Protein AF-A0A9Q6EZC7-F1 (afdb_monomer)

Sequence (198 aa):
MNNDGLTLNQLAERNAALVTEVEKLRAERDRLVAENAYLLNGAARELNTSWMFHKTMLGAQSALACLSLGRESAARDWLEGTTDEACAEIPDDITVAGLQAWFDSQMVSNDGKSGFLTRAEAEEAIRKACPATDAYLAGIKADAITASLDACSDYLETDCVMDRLDISYEEAEKRTSGAIEFHDAMVDFANQLREGAK

Secondary structure (DSSP, 8-state):
-------HHHHHHHHHHHHHHHHHHHHHHHHHHHHHHHHHHHHHHHHHHHHHHHHHHHHHHHHHHHHHTT-HHHHHHHHHHHHTT---PPPTT--TTTHHHHHHHH---TTSS-S---HHHHHHHHHHT-HHHHHHHHHHHHHHHHHHHHHTGGGG-HHHHHHHHT--HHHHHHHHHHHHHHHHHHHHHHHHHHH---

Organism: Klebsiella pneumoniae (NCBI:txid573)

Radius of gyration: 32.06 Å; Cα contacts (8 Å, |Δi|>4): 93; chains: 1; bounding box: 68×44×90 Å

Solvent-accessible surface area (backbone atoms only — not comparable to full-atom values): 11062 Å² total; per-residue (Å²): 133,87,76,75,79,67,50,75,64,56,47,50,52,52,48,52,54,51,51,54,51,53,53,50,52,49,53,52,49,52,47,45,51,54,47,49,55,52,49,52,52,50,52,52,51,53,51,50,51,52,50,51,54,52,52,40,52,52,26,49,53,51,18,53,54,27,48,78,71,72,33,58,68,62,18,47,53,34,43,51,80,53,47,77,80,53,92,75,83,77,64,94,82,69,43,86,84,47,47,61,62,54,51,59,68,66,54,53,35,100,85,74,46,77,68,66,74,51,74,67,56,46,52,51,55,52,51,71,70,37,60,56,60,53,49,52,56,28,37,54,54,21,49,54,51,50,55,52,48,63,76,47,47,60,57,53,35,41,68,53,40,16,69,72,67,75,51,54,64,74,61,21,44,58,50,15,53,55,41,44,57,51,48,53,54,51,52,52,51,25,51,40,37,57,71,51,78,128

pLDDT: mean 83.93, std 12.58, range [38.16, 97.19]

Structure (mmCIF, N/CA/C/O backbone):
data_AF-A0A9Q6EZC7-F1
#
_entry.id   AF-A0A9Q6EZC7-F1
#
loop_
_atom_site.group_PDB
_atom_site.id
_atom_site.type_symbol
_atom_site.label_atom_id
_atom_site.label_alt_id
_atom_site.label_comp_id
_atom_site.label_asym_id
_atom_site.label_entity_id
_atom_site.label_seq_id
_atom_site.pdbx_PDB_ins_code
_atom_site.Cartn_x
_atom_site.Cartn_y
_atom_site.Cartn_z
_atom_site.occupancy
_atom_site.B_iso_or_equiv
_atom_site.auth_seq_id
_atom_site.auth_comp_id
_atom_site.auth_asym_id
_atom_site.auth_atom_id
_atom_site.pdbx_PDB_model_num
ATOM 1 N N . MET A 1 1 ? 9.582 -19.900 -37.159 1.00 38.16 1 MET A N 1
ATOM 2 C CA . MET A 1 1 ? 10.240 -19.570 -35.878 1.00 38.16 1 MET A CA 1
ATOM 3 C C . MET A 1 1 ? 11.661 -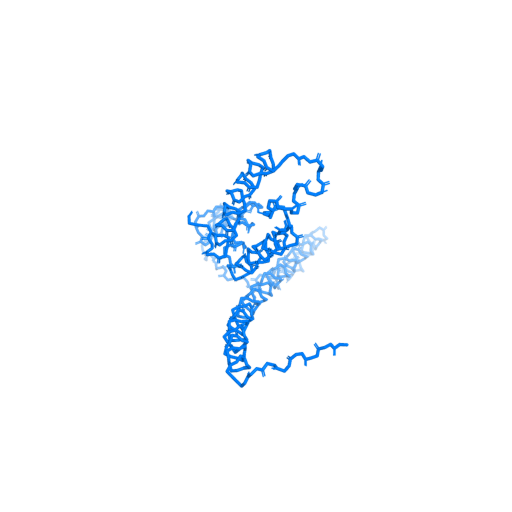20.094 -35.963 1.00 38.16 1 MET A C 1
ATOM 5 O O . MET A 1 1 ? 11.859 -21.289 -35.786 1.00 38.16 1 MET A O 1
ATOM 9 N N . ASN A 1 2 ? 12.615 -19.244 -36.347 1.00 39.22 2 ASN A N 1
ATOM 10 C CA . ASN A 1 2 ? 14.031 -19.605 -36.307 1.00 39.22 2 ASN A CA 1
ATOM 11 C C . ASN A 1 2 ? 14.455 -19.644 -34.838 1.00 39.22 2 ASN A C 1
ATOM 13 O O . ASN A 1 2 ? 14.550 -18.604 -34.197 1.00 39.22 2 ASN A O 1
ATOM 17 N N . ASN A 1 3 ? 14.659 -20.845 -34.302 1.00 45.50 3 ASN A N 1
ATOM 18 C CA . ASN A 1 3 ? 15.517 -21.021 -33.141 1.00 45.50 3 ASN A CA 1
ATOM 19 C C . ASN A 1 3 ? 16.946 -21.067 -33.681 1.00 45.50 3 ASN A C 1
ATOM 21 O O . ASN A 1 3 ? 17.445 -22.149 -33.991 1.00 45.50 3 ASN A O 1
ATOM 25 N N . ASP A 1 4 ? 17.582 -19.905 -33.832 1.00 57.38 4 ASP A N 1
ATOM 26 C CA . ASP A 1 4 ? 19.036 -19.873 -33.947 1.00 57.38 4 ASP A CA 1
ATOM 27 C C . ASP A 1 4 ? 19.582 -20.476 -32.652 1.00 57.38 4 ASP A C 1
ATOM 29 O O . ASP A 1 4 ? 19.313 -19.994 -31.548 1.00 57.38 4 ASP A O 1
ATOM 33 N N . GLY A 1 5 ? 20.225 -21.635 -32.786 1.00 63.41 5 GLY A N 1
ATOM 34 C CA . GLY A 1 5 ? 20.708 -22.424 -31.665 1.00 63.41 5 GLY A CA 1
ATOM 35 C C . GLY A 1 5 ? 21.745 -21.632 -30.887 1.00 63.41 5 GLY A C 1
ATOM 36 O O . GLY A 1 5 ? 22.904 -21.576 -31.290 1.00 63.41 5 GLY A O 1
ATOM 37 N N . LEU A 1 6 ? 21.321 -21.027 -29.775 1.00 75.00 6 LEU A N 1
ATOM 38 C CA . LEU A 1 6 ? 22.218 -20.412 -28.807 1.00 75.00 6 LEU A CA 1
ATOM 39 C C . LEU A 1 6 ? 23.304 -21.427 -28.450 1.00 75.00 6 LEU A C 1
ATOM 41 O O . LEU A 1 6 ? 23.023 -22.586 -28.129 1.00 75.00 6 LEU A O 1
ATOM 45 N N . THR A 1 7 ? 24.554 -20.985 -28.510 1.00 84.19 7 THR A N 1
ATOM 46 C CA . THR A 1 7 ? 25.677 -21.786 -28.033 1.00 84.19 7 THR A CA 1
ATOM 47 C C . THR A 1 7 ? 25.487 -22.109 -26.552 1.00 84.19 7 THR A C 1
ATOM 49 O O . THR A 1 7 ? 24.778 -21.411 -25.822 1.00 84.19 7 THR A O 1
ATOM 52 N N . LEU A 1 8 ? 26.152 -23.162 -26.077 1.00 83.12 8 LEU A N 1
ATOM 53 C CA . LEU A 1 8 ? 26.068 -23.577 -24.675 1.00 83.12 8 LEU A CA 1
ATOM 54 C C . LEU A 1 8 ? 26.420 -22.431 -23.705 1.00 83.12 8 LEU A C 1
ATOM 56 O O . LEU A 1 8 ? 25.803 -22.309 -22.651 1.00 83.12 8 LEU A O 1
ATOM 60 N N . ASN A 1 9 ? 27.352 -21.558 -24.103 1.00 86.06 9 ASN A N 1
ATOM 61 C CA . ASN A 1 9 ? 27.744 -20.376 -23.336 1.00 86.06 9 ASN A CA 1
ATOM 62 C C . ASN A 1 9 ? 26.642 -19.309 -23.309 1.00 86.06 9 ASN A C 1
ATOM 64 O O . ASN A 1 9 ? 26.308 -18.817 -22.238 1.00 86.06 9 ASN A O 1
ATOM 68 N N . GLN A 1 10 ? 26.005 -19.015 -24.447 1.00 84.88 10 GLN A N 1
ATOM 69 C CA . GLN A 1 10 ? 24.895 -18.054 -24.498 1.00 84.88 10 GLN A CA 1
ATOM 70 C C . GLN A 1 10 ? 23.666 -18.545 -23.712 1.00 84.88 10 GLN A C 1
ATOM 72 O O . GLN A 1 10 ? 22.961 -17.755 -23.086 1.00 84.88 10 GLN A O 1
ATOM 77 N N . LEU A 1 11 ? 23.412 -19.860 -23.704 1.00 85.88 11 LEU A N 1
ATOM 78 C CA . LEU A 1 11 ? 22.388 -20.460 -22.843 1.00 85.88 11 LEU A CA 1
ATOM 79 C C . LEU A 1 11 ? 22.744 -20.328 -21.360 1.00 85.88 11 LEU A C 1
ATOM 81 O O . LEU A 1 11 ? 21.865 -20.034 -20.552 1.00 85.88 11 LEU A O 1
ATOM 85 N N . ALA A 1 12 ? 24.012 -20.531 -20.997 1.00 87.19 12 ALA A N 1
ATOM 86 C CA . ALA A 1 12 ? 24.475 -20.379 -19.622 1.00 87.19 12 ALA A CA 1
ATOM 87 C C . ALA A 1 12 ? 24.341 -18.928 -19.131 1.00 87.19 12 ALA A C 1
ATOM 89 O O . ALA A 1 12 ? 23.816 -18.707 -18.042 1.00 87.19 12 ALA A O 1
ATOM 90 N N . GLU A 1 13 ? 24.728 -17.948 -19.949 1.00 89.69 13 GLU A N 1
ATOM 91 C CA . GLU A 1 13 ? 24.580 -16.518 -19.646 1.00 89.69 13 GLU A CA 1
ATOM 92 C C . GLU A 1 13 ? 23.112 -16.120 -19.478 1.00 89.69 13 GLU A C 1
ATOM 94 O O . GLU A 1 13 ? 22.741 -15.499 -18.481 1.00 89.69 13 GLU A O 1
ATOM 99 N N . ARG A 1 14 ? 22.244 -16.548 -20.403 1.00 89.19 14 ARG A N 1
ATOM 100 C CA . ARG A 1 14 ? 20.805 -16.284 -20.308 1.00 89.19 14 ARG A CA 1
ATOM 101 C C . ARG A 1 14 ? 20.190 -16.917 -19.062 1.00 89.19 14 ARG A C 1
ATOM 103 O O . ARG A 1 14 ? 19.373 -16.284 -18.398 1.00 89.19 14 ARG A O 1
ATOM 110 N N . ASN A 1 15 ? 20.570 -18.150 -18.735 1.00 88.69 15 ASN A N 1
ATOM 111 C CA . ASN A 1 15 ? 20.089 -18.816 -17.528 1.00 88.69 15 ASN A CA 1
ATOM 112 C C . ASN A 1 15 ? 20.574 -18.103 -16.262 1.00 88.69 15 ASN A C 1
ATOM 114 O O . ASN A 1 15 ? 19.786 -17.952 -15.334 1.00 88.69 15 ASN A O 1
ATOM 118 N N . ALA A 1 16 ? 21.821 -17.626 -16.229 1.00 91.75 16 ALA A N 1
ATOM 119 C CA . ALA A 1 16 ? 22.335 -16.845 -15.107 1.00 91.75 16 ALA A CA 1
ATOM 120 C C . ALA A 1 16 ? 21.527 -15.551 -14.911 1.00 91.75 16 ALA A C 1
ATOM 122 O O . ALA A 1 16 ? 21.063 -15.289 -13.804 1.00 91.75 16 ALA A O 1
ATOM 123 N N . ALA A 1 17 ? 21.265 -14.809 -15.993 1.00 89.56 17 ALA A N 1
ATOM 124 C CA . ALA A 1 17 ? 20.443 -13.600 -15.947 1.00 89.56 17 ALA A CA 1
ATOM 125 C C . ALA A 1 17 ? 19.007 -13.881 -15.464 1.00 89.56 17 ALA A C 1
ATOM 127 O O . ALA A 1 17 ? 18.489 -13.175 -14.600 1.00 89.56 17 ALA A O 1
ATOM 128 N N . LEU A 1 18 ? 18.374 -14.947 -15.969 1.00 89.25 18 LEU A N 1
ATOM 129 C CA . LEU A 1 18 ? 17.026 -15.345 -15.548 1.00 89.25 18 LEU A CA 1
ATOM 130 C C . LEU A 1 18 ? 16.969 -15.758 -14.074 1.00 89.25 18 LEU A C 1
ATOM 132 O O . LEU A 1 18 ? 15.993 -15.446 -13.396 1.00 89.25 18 LEU A O 1
ATOM 136 N N . VAL A 1 19 ? 17.989 -16.456 -13.568 1.00 93.12 19 VAL A N 1
ATOM 137 C CA . VAL A 1 19 ? 18.060 -16.838 -12.150 1.00 93.12 19 VAL A CA 1
ATOM 138 C C . VAL A 1 19 ? 18.143 -15.595 -11.268 1.00 93.12 19 VAL A C 1
ATOM 140 O O . VAL A 1 19 ? 17.365 -15.489 -10.322 1.00 93.12 19 VAL A O 1
ATOM 143 N N . THR A 1 20 ? 19.002 -14.633 -11.612 1.00 92.69 20 THR A N 1
ATOM 144 C CA . THR A 1 20 ? 19.107 -13.364 -10.878 1.00 92.69 20 THR A CA 1
ATOM 145 C C . THR A 1 20 ? 17.779 -12.605 -10.857 1.00 92.69 20 THR A C 1
ATOM 147 O O . THR A 1 20 ? 17.356 -12.139 -9.799 1.00 92.69 20 THR A O 1
ATOM 150 N N . GLU A 1 21 ? 17.075 -12.532 -11.988 1.00 88.56 21 GLU A N 1
ATOM 151 C CA . GLU A 1 21 ? 15.780 -11.845 -12.052 1.00 88.56 21 GLU A CA 1
ATOM 152 C C . GLU A 1 21 ? 14.704 -12.562 -11.221 1.00 88.56 21 GLU A C 1
ATOM 154 O O . GLU A 1 21 ? 13.952 -11.930 -10.480 1.00 88.56 21 GLU A O 1
ATOM 159 N N . VAL A 1 22 ? 14.660 -13.898 -11.261 1.00 90.44 22 VAL A N 1
ATOM 160 C CA . VAL A 1 22 ? 13.734 -14.687 -10.432 1.00 90.44 22 VAL A CA 1
ATOM 161 C C . VAL A 1 22 ? 14.003 -14.479 -8.940 1.00 90.44 22 VAL A C 1
ATOM 163 O O . VAL A 1 22 ? 13.057 -14.399 -8.154 1.00 90.44 22 VAL A O 1
ATOM 166 N N . GLU A 1 23 ? 15.265 -14.396 -8.527 1.00 92.56 23 GLU A N 1
ATOM 167 C CA . GLU A 1 23 ? 15.633 -14.126 -7.134 1.00 92.56 23 GLU A CA 1
ATOM 168 C C . GLU A 1 23 ? 15.211 -12.721 -6.692 1.00 92.56 23 GLU A C 1
ATOM 170 O O . GLU A 1 23 ? 14.626 -12.571 -5.615 1.00 92.56 23 GLU A O 1
ATOM 175 N N . LYS A 1 24 ? 15.412 -11.711 -7.545 1.00 87.56 24 LYS A N 1
ATOM 176 C CA . LYS A 1 24 ? 14.953 -10.338 -7.303 1.00 87.56 24 LYS A CA 1
ATOM 177 C C . LYS A 1 24 ? 13.430 -10.269 -7.151 1.00 87.56 24 LYS A C 1
ATOM 179 O O . LYS A 1 24 ? 12.941 -9.766 -6.139 1.00 87.56 24 LYS A O 1
ATOM 184 N N . LEU A 1 25 ? 12.682 -10.849 -8.091 1.00 86.12 25 LEU A N 1
ATOM 185 C CA . LEU A 1 25 ? 11.215 -10.878 -8.049 1.00 86.12 25 LEU A CA 1
ATOM 186 C C . LEU A 1 25 ? 10.684 -11.614 -6.812 1.00 86.12 25 LEU A C 1
ATOM 188 O O . LEU A 1 25 ? 9.682 -11.207 -6.223 1.00 86.12 25 LEU A O 1
ATOM 192 N N . ARG A 1 26 ? 11.357 -12.687 -6.374 1.00 89.19 26 ARG A N 1
ATOM 193 C CA . ARG A 1 26 ? 11.009 -13.380 -5.122 1.00 89.19 26 ARG A CA 1
ATOM 194 C C . ARG A 1 26 ? 11.194 -12.474 -3.910 1.00 89.19 26 ARG A C 1
ATOM 196 O O . ARG A 1 26 ? 10.298 -12.431 -3.070 1.00 89.19 26 ARG A O 1
ATOM 203 N N . ALA A 1 27 ? 12.300 -11.735 -3.842 1.00 84.56 27 ALA A N 1
ATOM 204 C CA . ALA A 1 27 ? 12.558 -10.802 -2.751 1.00 84.56 27 ALA A CA 1
ATOM 205 C C . ALA A 1 27 ? 11.531 -9.656 -2.713 1.00 84.56 27 ALA A C 1
ATOM 207 O O . ALA A 1 27 ? 11.041 -9.305 -1.639 1.00 84.56 27 ALA A O 1
ATOM 208 N N . GLU A 1 28 ? 11.157 -9.100 -3.868 1.00 84.88 28 GLU A N 1
ATOM 209 C CA . GLU A 1 28 ? 10.100 -8.083 -3.970 1.00 84.88 28 GLU A CA 1
ATOM 210 C C . GLU A 1 28 ? 8.737 -8.632 -3.538 1.00 84.88 28 GLU A C 1
ATOM 212 O O . GLU A 1 28 ? 8.048 -8.016 -2.723 1.00 84.88 28 GLU A O 1
ATOM 217 N N . ARG A 1 29 ? 8.379 -9.836 -4.004 1.00 84.12 29 ARG A N 1
ATOM 218 C CA . ARG A 1 29 ? 7.158 -10.534 -3.581 1.00 84.12 29 ARG A CA 1
ATOM 219 C C . ARG A 1 29 ? 7.136 -10.729 -2.071 1.00 84.12 29 ARG A C 1
ATOM 221 O O . ARG A 1 29 ? 6.113 -10.461 -1.450 1.00 84.12 29 ARG A O 1
ATOM 228 N N . ASP A 1 30 ? 8.234 -11.185 -1.475 1.00 84.62 30 ASP A N 1
ATOM 229 C CA . ASP A 1 30 ? 8.319 -11.420 -0.030 1.00 84.62 30 ASP A CA 1
ATOM 230 C C . ASP A 1 30 ? 8.124 -10.117 0.764 1.00 84.62 30 ASP A C 1
ATOM 232 O O . ASP A 1 30 ? 7.393 -10.111 1.757 1.00 84.62 30 ASP A O 1
ATOM 236 N N . ARG A 1 31 ? 8.688 -8.995 0.289 1.00 83.31 31 ARG A N 1
ATOM 237 C CA . ARG A 1 31 ? 8.457 -7.664 0.880 1.00 83.31 31 ARG A CA 1
ATOM 238 C C . ARG A 1 31 ? 6.993 -7.238 0.783 1.00 83.31 31 ARG A C 1
ATOM 240 O O . ARG A 1 31 ? 6.425 -6.821 1.788 1.00 83.31 31 ARG A O 1
ATOM 247 N N . LEU A 1 32 ? 6.368 -7.386 -0.387 1.00 85.38 32 LEU A N 1
ATOM 248 C CA . LEU A 1 32 ? 4.952 -7.054 -0.582 1.00 85.38 32 LEU A CA 1
ATOM 249 C C . LEU A 1 32 ? 4.028 -7.940 0.261 1.00 85.38 32 LEU A C 1
ATOM 251 O O . LEU A 1 32 ? 3.016 -7.466 0.770 1.00 85.38 32 LEU A O 1
ATOM 255 N N . VAL A 1 33 ? 4.354 -9.223 0.433 1.00 82.75 33 VAL A N 1
ATOM 256 C CA . VAL A 1 33 ? 3.591 -10.127 1.308 1.00 82.75 33 VAL A CA 1
ATOM 257 C C . VAL A 1 33 ? 3.696 -9.684 2.766 1.00 82.75 33 VAL A C 1
ATOM 259 O O . VAL A 1 33 ? 2.676 -9.637 3.454 1.00 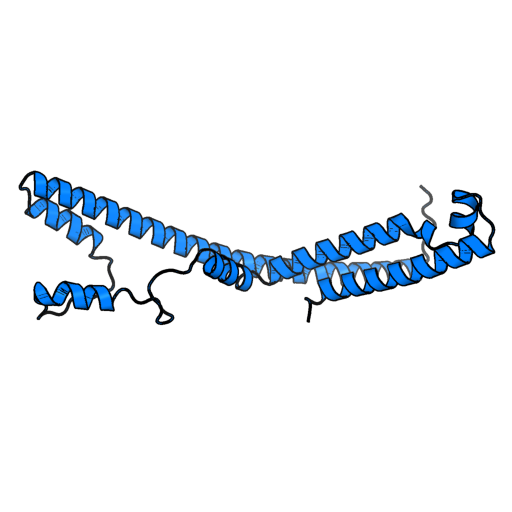82.75 33 VAL A O 1
ATOM 262 N N . ALA A 1 34 ? 4.896 -9.332 3.234 1.00 80.44 34 ALA A N 1
ATOM 263 C CA . ALA A 1 34 ? 5.097 -8.844 4.595 1.00 80.44 34 ALA A CA 1
ATOM 264 C C . ALA A 1 34 ? 4.337 -7.532 4.854 1.00 80.44 34 ALA A C 1
ATOM 266 O O . ALA A 1 34 ? 3.641 -7.412 5.863 1.00 80.44 34 ALA A O 1
ATOM 267 N N . GLU A 1 35 ? 4.412 -6.581 3.921 1.00 87.31 35 GLU A N 1
ATOM 268 C CA . GLU A 1 35 ? 3.676 -5.316 3.996 1.00 87.31 35 GLU A CA 1
ATOM 269 C C . GLU A 1 35 ? 2.159 -5.541 3.996 1.00 87.31 35 GLU A C 1
ATOM 271 O O . GLU A 1 35 ? 1.464 -5.040 4.878 1.00 87.31 35 GLU A O 1
ATOM 276 N N . ASN A 1 36 ? 1.634 -6.365 3.085 1.00 85.00 36 ASN A N 1
ATOM 277 C CA . ASN A 1 36 ? 0.204 -6.682 3.048 1.00 85.00 36 ASN A CA 1
ATOM 278 C C . ASN A 1 36 ? -0.284 -7.349 4.340 1.00 85.00 36 ASN A C 1
ATOM 280 O O . ASN A 1 36 ? -1.373 -7.033 4.814 1.00 85.00 36 ASN A O 1
ATOM 284 N N . ALA A 1 37 ? 0.505 -8.250 4.932 1.00 81.06 37 ALA A N 1
ATOM 285 C CA . ALA A 1 37 ? 0.157 -8.870 6.208 1.00 81.06 37 ALA A CA 1
ATOM 286 C C . ALA A 1 37 ? 0.061 -7.829 7.339 1.00 81.06 37 ALA A C 1
ATOM 288 O O . ALA A 1 37 ? -0.878 -7.869 8.138 1.00 81.06 37 ALA A O 1
ATOM 289 N N . TYR A 1 38 ? 0.993 -6.872 7.377 1.00 79.06 38 TYR A N 1
ATOM 290 C CA . TYR A 1 38 ? 0.973 -5.760 8.328 1.00 79.06 38 TYR A CA 1
ATOM 291 C C . TYR A 1 38 ? -0.243 -4.843 8.118 1.00 79.06 38 TYR A C 1
ATOM 293 O O . TYR A 1 38 ? -0.982 -4.565 9.065 1.00 79.06 38 TYR A O 1
ATOM 301 N N . LEU A 1 39 ? -0.507 -4.433 6.873 1.00 82.94 39 LEU A N 1
ATOM 302 C CA . LEU A 1 39 ? -1.632 -3.560 6.525 1.00 82.94 39 LEU A CA 1
ATOM 303 C C . LEU A 1 39 ? -2.985 -4.216 6.797 1.00 82.94 39 LEU A C 1
ATOM 305 O O . LEU A 1 39 ? -3.880 -3.560 7.323 1.00 82.94 39 LEU A O 1
ATOM 309 N N . LEU A 1 40 ? -3.138 -5.508 6.493 1.00 79.56 40 LEU A N 1
ATOM 310 C CA . LEU A 1 40 ? -4.372 -6.243 6.766 1.00 79.56 40 LEU A CA 1
ATOM 311 C C . LEU A 1 40 ? -4.665 -6.297 8.269 1.00 79.56 40 LEU A C 1
ATOM 313 O O . LEU A 1 40 ? -5.810 -6.113 8.681 1.00 79.56 40 LEU A O 1
ATOM 317 N N . ASN A 1 41 ? -3.635 -6.509 9.093 1.00 73.88 41 ASN A N 1
ATOM 318 C CA . ASN A 1 41 ? -3.784 -6.471 10.544 1.00 73.88 41 ASN A CA 1
ATOM 319 C C . ASN A 1 41 ? -4.186 -5.070 11.034 1.00 73.88 41 ASN A C 1
ATOM 321 O O . ASN A 1 41 ? -5.120 -4.941 11.826 1.00 73.88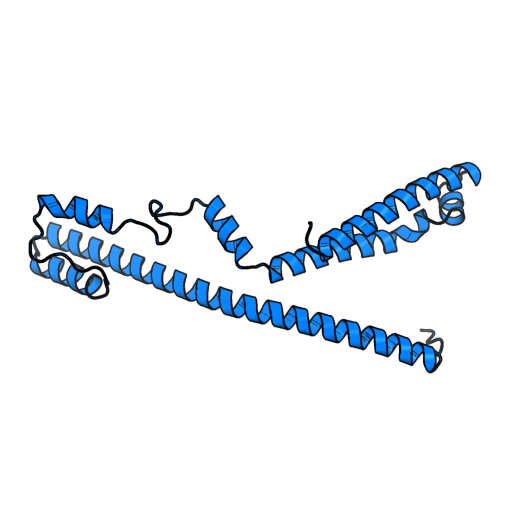 41 ASN A O 1
ATOM 325 N N . GLY A 1 42 ? -3.541 -4.026 10.504 1.00 75.00 42 GLY A N 1
ATOM 326 C CA . GLY A 1 42 ? -3.898 -2.635 10.781 1.00 75.00 42 GLY A CA 1
ATOM 327 C C . GLY A 1 42 ? -5.350 -2.322 10.410 1.00 75.00 42 GLY A C 1
ATOM 328 O O . GLY A 1 42 ? -6.104 -1.836 11.248 1.00 75.00 42 GLY A O 1
ATOM 329 N N . ALA A 1 43 ? -5.773 -2.681 9.197 1.00 77.50 43 ALA A N 1
ATOM 330 C CA . ALA A 1 43 ? -7.139 -2.484 8.720 1.00 77.50 43 ALA A CA 1
ATOM 331 C C . ALA A 1 43 ? -8.167 -3.234 9.579 1.00 77.50 43 ALA A C 1
ATOM 333 O O . ALA A 1 43 ? -9.207 -2.673 9.918 1.00 77.50 43 ALA A O 1
ATOM 334 N N . ALA A 1 44 ? -7.873 -4.474 9.982 1.00 73.38 44 ALA A N 1
ATOM 335 C CA . ALA A 1 44 ? -8.735 -5.233 10.885 1.00 73.38 44 ALA A CA 1
ATOM 336 C C . ALA A 1 44 ? -8.868 -4.555 12.258 1.00 73.38 44 ALA A C 1
ATOM 338 O O . ALA A 1 44 ? -9.970 -4.489 12.804 1.00 73.38 44 ALA A O 1
ATOM 339 N N . ARG A 1 45 ? -7.771 -4.009 12.800 1.00 71.56 45 ARG A N 1
ATOM 340 C CA . ARG A 1 45 ? -7.780 -3.262 14.065 1.00 71.56 45 ARG A CA 1
ATOM 341 C C . ARG A 1 45 ? -8.630 -1.995 13.960 1.00 71.56 45 ARG A C 1
ATOM 343 O O . ARG A 1 45 ? -9.468 -1.770 14.825 1.00 71.56 45 ARG A O 1
ATOM 350 N N . GLU A 1 46 ? -8.466 -1.212 12.896 1.00 78.56 46 GLU A N 1
ATOM 351 C CA . GLU A 1 46 ? -9.257 0.006 12.671 1.00 78.56 46 GLU A CA 1
ATOM 352 C C . GLU A 1 46 ? -10.745 -0.299 12.433 1.00 78.56 46 GLU A C 1
ATOM 354 O O . GLU A 1 46 ? -11.613 0.383 12.977 1.00 78.56 46 GLU A O 1
ATOM 359 N N . LEU A 1 47 ? -11.065 -1.367 11.693 1.00 77.06 47 LEU A N 1
ATOM 360 C CA . LEU A 1 47 ? -12.444 -1.836 11.523 1.00 77.06 47 LEU A CA 1
ATOM 361 C C . LEU A 1 47 ? -13.067 -2.273 12.851 1.00 77.06 47 LEU A C 1
ATOM 363 O O . LEU A 1 47 ? -14.217 -1.933 13.123 1.00 77.06 47 LEU A O 1
ATOM 367 N N . ASN A 1 48 ? -12.316 -2.986 13.694 1.00 77.00 48 ASN A N 1
ATOM 368 C CA . ASN A 1 48 ? -12.782 -3.369 15.023 1.00 77.00 48 ASN A CA 1
ATOM 369 C C . ASN A 1 48 ? -13.053 -2.135 15.897 1.00 77.00 48 ASN A C 1
ATOM 371 O O . ASN A 1 48 ? -14.104 -2.040 16.526 1.00 77.00 48 ASN A O 1
ATOM 375 N N . THR A 1 49 ? -12.153 -1.151 15.879 1.00 77.75 49 THR A N 1
ATOM 376 C CA . THR A 1 49 ? -12.345 0.132 16.568 1.00 77.75 49 THR A CA 1
ATOM 377 C C . THR A 1 49 ? -13.578 0.878 16.053 1.00 77.75 49 THR A C 1
ATOM 379 O O . THR A 1 49 ? -14.393 1.347 16.845 1.00 77.75 49 THR A O 1
ATOM 382 N N . SER A 1 50 ? -13.773 0.938 14.734 1.00 79.94 50 SER A N 1
ATOM 383 C CA . SER A 1 50 ? -14.955 1.551 14.118 1.00 79.94 50 SER A CA 1
ATOM 384 C C . SER A 1 50 ? -16.255 0.852 14.530 1.00 79.94 50 SER A C 1
ATOM 386 O O . SER A 1 50 ? -17.242 1.519 14.848 1.00 79.94 50 SER A O 1
ATOM 388 N N . TRP A 1 51 ? -16.251 -0.483 14.594 1.00 81.44 51 TRP A N 1
ATOM 389 C CA . TRP A 1 51 ? -17.380 -1.265 15.092 1.00 81.44 51 TRP A CA 1
ATOM 390 C C . TRP A 1 51 ? -17.699 -0.957 16.560 1.00 81.44 51 TRP A C 1
ATOM 392 O O . TRP A 1 51 ? -18.863 -0.717 16.885 1.00 81.44 51 TRP A O 1
ATOM 402 N N . MET A 1 52 ? -16.685 -0.899 17.431 1.00 82.00 52 MET A N 1
ATOM 403 C CA . MET A 1 52 ? -16.868 -0.518 18.837 1.00 82.00 52 MET A CA 1
ATOM 404 C C . MET A 1 52 ? -17.477 0.884 18.955 1.00 82.00 52 MET A C 1
ATOM 406 O O . MET A 1 52 ? -18.489 1.045 19.633 1.00 82.00 52 MET A O 1
ATOM 410 N N . PHE A 1 53 ? -16.963 1.874 18.212 1.00 82.56 53 PHE A N 1
ATOM 411 C CA . PHE A 1 53 ? -17.548 3.221 18.181 1.00 82.56 53 PHE A CA 1
ATOM 412 C C . PHE A 1 53 ? -19.013 3.217 17.735 1.00 82.56 53 PHE A C 1
ATOM 414 O O . PHE A 1 53 ? -19.848 3.902 18.331 1.00 82.56 53 PHE A O 1
ATOM 421 N N . HIS A 1 54 ? -19.352 2.440 16.705 1.00 81.94 54 HIS A N 1
ATOM 422 C CA . HIS A 1 54 ? -20.731 2.319 16.246 1.00 81.94 54 HIS A CA 1
ATOM 423 C C . HIS A 1 54 ? -21.643 1.702 17.319 1.00 81.94 54 HIS A C 1
ATOM 425 O O . HIS A 1 54 ? -22.728 2.231 17.572 1.00 81.94 54 HIS A O 1
ATOM 431 N N . LYS A 1 55 ? -21.186 0.638 17.999 1.00 84.38 55 LYS A N 1
ATOM 432 C CA . LYS A 1 55 ? -21.888 0.006 19.129 1.00 84.38 55 LYS A CA 1
ATOM 433 C C . LYS A 1 55 ? -22.132 1.014 20.259 1.00 84.38 55 LYS A C 1
ATOM 435 O O . LYS A 1 55 ? -23.268 1.132 20.714 1.00 84.38 55 LYS A O 1
ATOM 440 N N . THR A 1 56 ? -21.120 1.789 20.654 1.00 87.81 56 THR A N 1
ATOM 441 C CA . THR A 1 56 ? -21.246 2.831 21.689 1.00 87.81 56 THR A CA 1
ATOM 442 C C . THR A 1 56 ? -22.244 3.919 21.285 1.00 87.81 56 THR A C 1
ATOM 444 O O . THR A 1 56 ? -23.106 4.289 22.081 1.00 87.81 56 THR A O 1
ATOM 447 N N . MET A 1 57 ? -22.197 4.397 20.036 1.00 89.25 57 MET A N 1
ATOM 448 C CA . MET A 1 57 ? -23.142 5.405 19.538 1.00 89.25 57 MET A CA 1
ATOM 449 C C . MET A 1 57 ? -24.593 4.912 19.554 1.00 89.25 57 MET A C 1
ATOM 451 O O . MET A 1 57 ? -25.485 5.648 19.980 1.00 89.25 57 MET A O 1
ATOM 455 N N . LEU A 1 58 ? -24.844 3.671 19.124 1.00 88.00 58 LEU A N 1
ATOM 456 C CA . LEU A 1 58 ? -26.181 3.073 19.172 1.00 88.00 58 LEU A CA 1
ATOM 457 C C . LEU A 1 58 ? -26.662 2.829 20.611 1.00 88.00 58 LEU A C 1
ATOM 459 O O . LEU A 1 58 ? -27.840 3.055 20.904 1.00 88.00 58 LEU A O 1
ATOM 463 N N . GLY A 1 59 ? -25.770 2.415 21.518 1.00 90.50 59 GLY A N 1
ATOM 464 C CA . GLY A 1 59 ? -26.072 2.279 22.947 1.00 90.50 59 GLY A CA 1
ATOM 465 C C . GLY A 1 59 ? -26.482 3.611 23.574 1.00 90.50 59 GLY A C 1
ATOM 466 O O . GLY A 1 59 ? -27.546 3.705 24.188 1.00 90.50 59 GLY A O 1
ATOM 467 N N . ALA A 1 60 ? -25.719 4.676 23.314 1.00 93.00 60 ALA A N 1
ATOM 468 C CA . ALA A 1 60 ? -26.042 6.027 23.769 1.00 93.00 60 ALA A CA 1
ATOM 469 C C . ALA A 1 60 ? -27.383 6.532 23.205 1.00 93.00 60 ALA A C 1
ATOM 471 O O . ALA A 1 60 ? -28.204 7.073 23.948 1.00 93.00 60 ALA A O 1
ATOM 472 N N . GLN A 1 61 ? -27.659 6.315 21.912 1.00 91.88 61 GLN A N 1
ATOM 473 C CA . GLN A 1 61 ? -28.958 6.651 21.311 1.00 91.88 61 GLN A CA 1
ATOM 474 C C . GLN A 1 61 ? -30.116 5.891 21.973 1.00 91.88 61 GLN A C 1
ATOM 476 O O . GLN A 1 61 ? -31.164 6.477 22.255 1.00 91.88 61 GLN A O 1
ATOM 481 N N . SER A 1 62 ? -29.920 4.604 22.264 1.00 94.06 62 SER A N 1
ATOM 482 C CA . SER A 1 62 ? -30.914 3.764 22.942 1.00 94.06 62 SER A CA 1
ATOM 483 C C . SER A 1 62 ? -31.175 4.238 24.375 1.00 94.06 62 SER A C 1
ATOM 485 O O . SER A 1 62 ? -32.330 4.310 24.807 1.00 94.06 62 SER A O 1
ATOM 487 N N . ALA A 1 63 ? -30.127 4.645 25.094 1.00 96.25 63 ALA A N 1
ATOM 488 C CA . ALA A 1 63 ? -30.241 5.226 26.426 1.00 96.25 63 ALA A CA 1
ATOM 489 C C . ALA A 1 63 ? -30.998 6.564 26.411 1.00 96.25 63 ALA A C 1
ATOM 491 O O . ALA A 1 63 ? -31.917 6.755 27.210 1.00 96.25 63 ALA A O 1
ATOM 492 N N . LEU A 1 64 ? -30.699 7.456 25.458 1.00 95.44 64 LEU A N 1
ATOM 493 C CA . LEU A 1 64 ? -31.434 8.716 25.275 1.00 95.44 64 LEU A CA 1
ATOM 494 C C . LEU A 1 64 ? -32.928 8.474 25.009 1.00 95.44 64 LEU A C 1
ATOM 496 O O . LEU A 1 64 ? -33.779 9.150 25.592 1.00 95.44 64 LEU A O 1
ATOM 500 N N . ALA A 1 65 ? -33.266 7.476 24.187 1.00 96.00 65 ALA A N 1
ATOM 501 C CA . ALA A 1 65 ? -34.655 7.087 23.958 1.00 96.00 65 ALA A CA 1
ATOM 502 C C . ALA A 1 65 ? -35.329 6.589 25.251 1.00 96.00 65 ALA A C 1
ATOM 504 O O . ALA A 1 65 ? -36.455 6.989 25.551 1.00 96.00 65 ALA A O 1
ATOM 505 N N . CYS A 1 66 ? -34.638 5.782 26.062 1.00 96.25 66 CYS A N 1
ATOM 506 C CA . CYS A 1 66 ? -35.147 5.324 27.359 1.00 96.25 66 CYS A CA 1
ATOM 507 C C . CYS A 1 66 ? -35.410 6.489 28.325 1.00 96.25 66 CYS A C 1
ATOM 509 O O . CYS A 1 66 ? -36.465 6.521 28.963 1.00 96.25 66 CYS A O 1
ATOM 511 N N . LEU A 1 67 ? -34.506 7.471 28.386 1.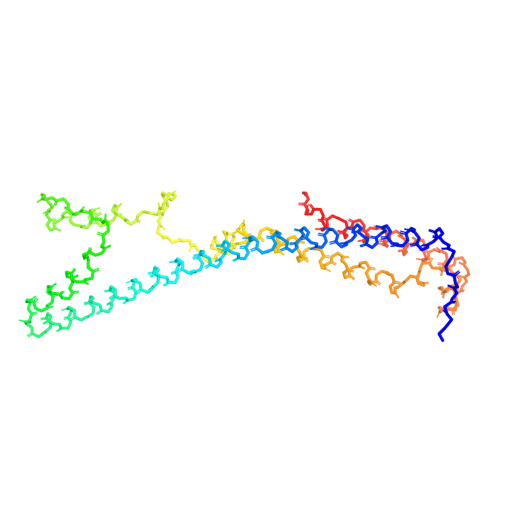00 96.12 67 LEU A N 1
ATOM 512 C CA . LEU A 1 67 ? -34.677 8.679 29.199 1.00 96.12 67 LEU A CA 1
ATOM 513 C C . LEU A 1 67 ? -35.907 9.488 28.771 1.00 96.12 67 LEU A C 1
ATOM 515 O O . LEU A 1 67 ? -36.688 9.902 29.624 1.00 96.12 67 LEU A O 1
ATOM 519 N N . SER A 1 68 ? -36.144 9.636 27.462 1.00 95.88 68 SER A N 1
ATOM 520 C CA . SER A 1 68 ? -37.335 10.336 26.947 1.00 95.88 68 SER A CA 1
ATOM 521 C C . SER A 1 68 ? -38.662 9.678 27.357 1.00 95.88 68 SER A C 1
ATOM 523 O O . SER A 1 68 ? -39.698 10.337 27.411 1.00 95.88 68 SER A O 1
ATOM 525 N N . LEU A 1 69 ? -38.622 8.383 27.686 1.00 96.19 69 LEU A N 1
ATOM 526 C CA . LEU A 1 69 ? -39.759 7.590 28.152 1.00 96.19 69 LEU A CA 1
ATOM 527 C C . LEU A 1 69 ? -39.820 7.469 29.687 1.00 96.19 69 LEU A C 1
ATOM 529 O O . LEU A 1 69 ? -40.640 6.706 30.199 1.00 96.19 69 LEU A O 1
ATOM 533 N N . GLY A 1 70 ? -38.941 8.160 30.422 1.00 96.00 70 GLY A N 1
ATOM 534 C CA . GLY A 1 70 ? -38.843 8.078 31.884 1.00 96.00 70 GLY A CA 1
ATOM 535 C C . GLY A 1 70 ? -38.301 6.741 32.408 1.00 96.00 70 GLY A C 1
ATOM 536 O O . GLY A 1 70 ? -38.539 6.386 33.559 1.00 96.00 70 GLY A O 1
ATOM 537 N N . ARG A 1 71 ? -37.601 5.958 31.573 1.00 95.69 71 ARG A N 1
ATOM 538 C CA . ARG A 1 71 ? -37.058 4.632 31.922 1.00 95.69 71 ARG A CA 1
ATOM 539 C C . ARG A 1 71 ? -35.576 4.712 32.282 1.00 95.69 71 ARG A C 1
ATOM 541 O O . ARG A 1 71 ? -34.723 4.188 31.571 1.00 95.69 71 ARG A O 1
ATOM 548 N N . GLU A 1 72 ? -35.276 5.354 33.402 1.00 95.50 72 GLU A N 1
ATOM 549 C CA . GLU A 1 72 ? -33.900 5.634 33.840 1.00 95.50 72 GLU A CA 1
ATOM 550 C C . GLU A 1 72 ? -33.058 4.371 34.076 1.00 95.50 72 GLU A C 1
ATOM 552 O O . GLU A 1 72 ? -31.892 4.338 33.694 1.00 95.50 72 GLU A O 1
ATOM 557 N N . SER A 1 73 ? -33.641 3.308 34.646 1.00 94.31 73 SER A N 1
ATOM 558 C CA . SER A 1 73 ? -32.919 2.039 34.850 1.00 94.31 73 SER A CA 1
ATOM 559 C C . SER A 1 73 ? -32.488 1.415 33.523 1.00 94.31 73 SER A C 1
ATOM 561 O O . SER A 1 73 ? -31.333 1.052 33.372 1.00 94.31 73 SER A O 1
ATOM 563 N N . ALA A 1 74 ? -33.383 1.374 32.532 1.00 93.00 74 ALA A N 1
ATOM 564 C CA . ALA A 1 74 ? -33.061 0.819 31.219 1.00 93.00 74 ALA A CA 1
ATOM 565 C C . ALA A 1 74 ? -32.017 1.669 30.477 1.00 93.00 74 ALA A C 1
ATOM 567 O O . ALA A 1 74 ? -31.189 1.133 29.749 1.00 93.00 74 ALA A O 1
ATOM 568 N N . ALA A 1 75 ? -32.040 2.995 30.660 1.00 94.62 75 ALA A N 1
ATOM 569 C CA . ALA A 1 75 ? -31.011 3.872 30.113 1.00 94.62 75 ALA A CA 1
ATOM 570 C C . ALA A 1 75 ? -29.629 3.575 30.714 1.00 94.62 75 ALA A C 1
ATOM 572 O O . ALA A 1 75 ? -28.646 3.548 29.978 1.00 94.62 75 ALA A O 1
ATOM 573 N N . ARG A 1 76 ? -29.567 3.319 32.028 1.00 92.00 76 ARG A N 1
ATOM 574 C CA . ARG A 1 76 ? -28.339 2.906 32.715 1.00 92.00 76 ARG A CA 1
ATOM 575 C C . ARG A 1 76 ? -27.823 1.575 32.174 1.00 92.00 76 ARG A C 1
ATOM 577 O O . ARG A 1 76 ? -26.663 1.528 31.792 1.00 92.00 76 ARG A O 1
ATOM 584 N N . ASP A 1 77 ? -28.681 0.565 32.038 1.00 92.31 77 ASP A N 1
ATOM 585 C CA . ASP A 1 77 ? -28.284 -0.753 31.519 1.00 92.31 77 ASP A CA 1
ATOM 586 C C . ASP A 1 77 ? -27.667 -0.659 30.105 1.00 92.31 77 ASP A C 1
ATOM 588 O O . ASP A 1 77 ? -26.659 -1.304 29.816 1.00 92.31 77 ASP A O 1
ATOM 592 N N . TRP A 1 78 ? -28.237 0.178 29.223 1.00 92.19 78 TRP A N 1
ATOM 593 C CA . TRP A 1 78 ? -27.696 0.417 27.876 1.00 92.19 78 TRP A CA 1
ATOM 594 C C . TRP A 1 78 ? -26.334 1.114 27.879 1.00 92.19 78 TRP A C 1
ATOM 596 O O . TRP A 1 78 ? -25.499 0.805 27.030 1.00 92.19 78 TRP A O 1
ATOM 606 N N . LEU A 1 79 ? -26.118 2.066 28.791 1.00 89.75 79 LEU A N 1
ATOM 607 C CA . LEU A 1 79 ? -24.838 2.762 28.918 1.00 89.75 79 LEU A CA 1
ATOM 608 C C . LEU A 1 79 ? -23.787 1.831 29.520 1.00 89.75 79 LEU A C 1
ATOM 610 O O . LEU A 1 79 ? -22.745 1.638 28.900 1.00 89.75 79 LEU A O 1
ATOM 614 N N . GLU A 1 80 ? -24.096 1.198 30.654 1.00 85.56 80 GLU A N 1
ATOM 615 C CA . GLU A 1 80 ? -23.180 0.307 31.369 1.00 85.56 80 GLU A CA 1
ATOM 616 C C . GLU A 1 80 ? -22.675 -0.812 30.466 1.00 85.56 80 GLU A C 1
ATOM 618 O O . GLU A 1 80 ? -21.463 -0.926 30.349 1.00 85.56 80 GLU A O 1
ATOM 623 N N . GLY A 1 81 ? -23.568 -1.501 29.736 1.00 80.25 81 GLY A N 1
ATOM 624 C CA . GLY A 1 81 ? -23.232 -2.587 28.798 1.00 80.25 81 GLY A CA 1
ATOM 625 C C . GLY A 1 81 ? -22.486 -2.174 27.518 1.00 80.25 81 GLY A C 1
ATOM 626 O O . GLY A 1 81 ? -22.244 -3.003 26.633 1.00 80.25 81 GLY A O 1
ATOM 627 N N . THR A 1 82 ? -22.191 -0.880 27.358 1.00 74.69 82 THR A N 1
ATOM 628 C CA . THR A 1 82 ? -21.299 -0.368 26.304 1.00 74.69 82 THR A CA 1
ATOM 629 C C . THR A 1 82 ? -20.024 0.268 26.849 1.00 74.69 82 THR A C 1
A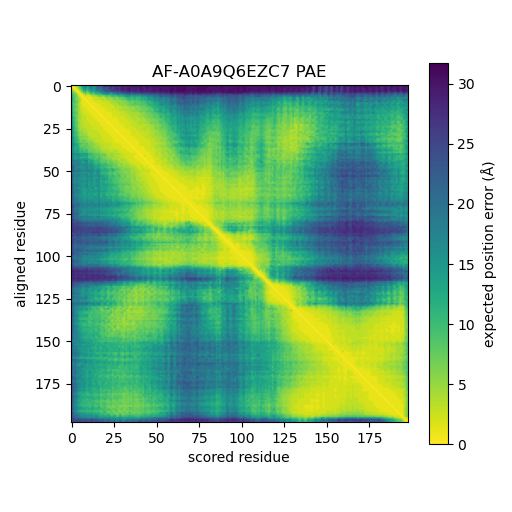TOM 631 O O . THR A 1 82 ? -19.080 0.455 26.082 1.00 74.69 82 THR A O 1
ATOM 634 N N . THR A 1 83 ? -19.984 0.608 28.141 1.00 74.25 83 THR A N 1
ATOM 635 C CA . THR A 1 83 ? -18.849 1.271 28.806 1.00 74.25 83 THR A CA 1
ATOM 636 C C . THR A 1 83 ? -17.988 0.325 29.634 1.00 74.25 83 THR A C 1
ATOM 638 O O . THR A 1 83 ? -16.865 0.671 29.972 1.00 74.25 83 THR A O 1
ATOM 641 N N . ASP A 1 84 ? -18.472 -0.872 29.936 1.00 69.25 84 ASP A N 1
ATOM 642 C CA . ASP A 1 84 ? -17.741 -1.960 30.594 1.00 69.25 84 ASP A CA 1
ATOM 643 C C . ASP A 1 84 ? -16.532 -2.471 29.782 1.00 69.25 84 ASP A C 1
ATOM 645 O O . ASP A 1 84 ? -15.619 -3.080 30.339 1.00 69.25 84 ASP A O 1
ATOM 649 N N . GLU A 1 85 ? -16.464 -2.151 28.488 1.00 62.97 85 GLU A N 1
ATOM 650 C CA . GLU A 1 85 ? -15.289 -2.367 27.631 1.00 62.97 85 GLU A CA 1
ATOM 651 C C . GLU A 1 85 ? -14.331 -1.151 27.580 1.00 62.97 85 GLU A C 1
ATOM 653 O O . GLU A 1 85 ? -13.280 -1.219 26.938 1.00 62.97 85 GLU A O 1
ATOM 658 N N . ALA A 1 86 ? -14.654 -0.027 28.235 1.00 65.25 86 ALA A N 1
ATOM 659 C CA . ALA A 1 86 ? -13.816 1.171 28.220 1.00 65.25 86 ALA A CA 1
ATOM 660 C C . ALA A 1 86 ? -12.638 1.047 29.202 1.00 65.25 86 ALA A C 1
ATOM 662 O O . ALA A 1 86 ? -12.815 0.778 30.385 1.00 65.25 86 ALA A O 1
ATOM 663 N N . CYS A 1 87 ? -11.414 1.306 28.732 1.00 63.03 87 CYS A N 1
ATOM 664 C CA . CYS A 1 87 ? -10.201 1.239 29.560 1.00 63.03 87 CYS A CA 1
ATOM 665 C C . CYS A 1 87 ? -9.937 2.499 30.414 1.00 63.03 87 CYS A C 1
ATOM 667 O O . CYS A 1 87 ? -8.870 2.600 31.016 1.00 63.03 87 CYS A O 1
ATOM 669 N N . ALA A 1 88 ? -10.845 3.480 30.430 1.00 73.81 88 ALA A N 1
ATOM 670 C CA . ALA A 1 88 ? -10.669 4.732 31.164 1.00 73.81 88 ALA A CA 1
ATOM 671 C C . ALA A 1 88 ? -11.398 4.671 32.513 1.00 73.81 88 ALA A C 1
ATOM 673 O O . ALA A 1 88 ? -12.626 4.637 32.559 1.00 73.81 88 ALA A O 1
ATOM 674 N N . GLU A 1 89 ? -10.637 4.687 33.608 1.00 80.81 89 GLU A N 1
ATOM 675 C CA . GLU A 1 89 ? -11.188 4.693 34.963 1.00 80.81 89 GLU A CA 1
ATOM 676 C C . GLU A 1 89 ? -11.567 6.117 35.389 1.00 80.81 89 GLU A C 1
ATOM 678 O O . GLU A 1 89 ? -10.768 7.058 35.314 1.00 80.81 89 GLU A O 1
ATOM 683 N N . ILE A 1 90 ? -12.814 6.277 35.831 1.00 83.50 90 ILE A N 1
ATOM 684 C CA . ILE A 1 90 ? -13.309 7.532 36.395 1.00 83.50 90 ILE A CA 1
ATOM 685 C C . ILE A 1 90 ? -12.845 7.619 37.862 1.00 83.50 90 ILE A C 1
ATOM 687 O O . ILE A 1 90 ? -13.060 6.660 38.601 1.00 83.50 90 ILE A O 1
ATOM 691 N N . PRO A 1 91 ? -12.249 8.742 38.312 1.00 88.75 91 PRO A N 1
ATOM 692 C CA . PRO A 1 91 ? -11.860 8.928 39.710 1.00 88.75 91 PRO A CA 1
ATOM 693 C C . PRO A 1 91 ? -13.040 8.821 40.686 1.00 88.75 91 PRO A C 1
ATOM 695 O O . PRO A 1 91 ? -14.108 9.382 40.434 1.00 88.75 91 PRO A O 1
ATOM 698 N N . ASP A 1 92 ? -12.823 8.179 41.837 1.00 88.00 92 ASP A N 1
ATOM 699 C CA . ASP A 1 92 ? -13.852 7.975 42.872 1.00 88.00 92 ASP A CA 1
ATOM 700 C C . ASP A 1 92 ? -14.424 9.289 43.444 1.00 88.00 92 ASP A C 1
ATOM 702 O O . ASP A 1 92 ? -15.553 9.323 43.934 1.00 88.00 92 ASP A O 1
ATOM 706 N N . ASP A 1 93 ? -13.656 10.380 43.395 1.00 91.19 93 ASP A N 1
ATOM 707 C CA . ASP A 1 93 ? -14.021 11.706 43.902 1.00 91.19 93 ASP A CA 1
ATOM 708 C C . ASP A 1 93 ? -14.512 12.673 42.808 1.00 91.19 93 ASP A C 1
ATOM 710 O O . ASP A 1 93 ? -14.654 13.877 43.052 1.00 91.19 93 ASP A O 1
ATOM 714 N N . ILE A 1 94 ? -14.800 12.165 41.601 1.00 92.25 94 ILE A N 1
ATOM 715 C CA . ILE A 1 94 ? -15.274 12.986 40.486 1.00 92.25 94 ILE A CA 1
ATOM 716 C C . ILE A 1 94 ? -16.570 13.723 40.862 1.00 92.25 94 ILE A C 1
ATOM 718 O O . ILE A 1 94 ? -17.525 13.168 41.409 1.00 92.25 94 ILE A O 1
ATOM 722 N N . THR A 1 95 ? -16.634 15.010 40.527 1.00 93.44 95 THR A N 1
ATOM 723 C CA . THR A 1 95 ? -17.859 15.808 40.663 1.00 93.44 95 THR A CA 1
ATOM 724 C C . THR A 1 95 ? -18.469 16.061 39.294 1.00 93.44 95 THR A C 1
ATOM 726 O O . THR A 1 95 ? -17.763 16.069 38.287 1.00 93.44 95 THR A O 1
ATOM 729 N N . VAL A 1 96 ? -19.769 16.370 39.246 1.00 90.06 96 VAL A N 1
ATOM 730 C CA . VAL A 1 96 ? -20.439 16.743 37.985 1.00 90.06 96 VAL A CA 1
ATOM 731 C C . VAL A 1 96 ? -19.720 17.906 37.289 1.00 90.06 96 VAL A C 1
ATOM 733 O O . VAL A 1 96 ? -19.573 17.900 36.072 1.00 90.06 96 VAL A O 1
ATOM 736 N N . ALA A 1 97 ? -19.214 18.875 38.058 1.00 90.44 97 ALA A N 1
ATOM 737 C CA . ALA A 1 97 ? -18.441 19.996 37.526 1.00 90.44 97 ALA A CA 1
ATOM 738 C C . ALA A 1 97 ? -17.050 19.583 37.001 1.00 90.44 97 ALA A C 1
ATOM 740 O O . ALA A 1 97 ? -16.533 20.217 36.087 1.00 90.44 97 ALA A O 1
ATOM 741 N N . GLY A 1 98 ? -16.448 18.529 37.563 1.00 90.00 98 GLY A N 1
ATOM 742 C CA . GLY A 1 98 ? -15.140 18.004 37.158 1.00 90.00 98 GLY A CA 1
ATOM 743 C C . GLY A 1 98 ? -15.172 17.060 35.951 1.00 90.00 98 GLY A C 1
ATOM 744 O O . GLY A 1 98 ? -14.137 16.869 35.315 1.00 90.00 98 GLY A O 1
ATOM 745 N N . LEU A 1 99 ? -16.340 16.505 35.602 1.00 88.44 99 LEU A N 1
ATOM 746 C CA . LEU A 1 99 ? -16.483 15.518 34.522 1.00 88.44 99 LEU A CA 1
ATOM 747 C C . LEU A 1 99 ? -15.986 16.027 33.167 1.00 88.44 99 LEU A C 1
ATOM 749 O O . LEU A 1 99 ? -15.304 15.289 32.464 1.00 88.44 99 LEU A O 1
ATOM 753 N N . GLN A 1 100 ? -16.293 17.279 32.812 1.00 85.62 100 GLN A N 1
ATOM 754 C CA . GLN A 1 100 ? -15.881 17.831 31.518 1.00 85.62 100 GLN A CA 1
ATOM 755 C C . GLN A 1 100 ? -14.356 17.922 31.409 1.00 85.62 100 GLN A C 1
ATOM 757 O O . GLN A 1 100 ? -13.788 17.517 30.404 1.00 85.62 100 GLN A O 1
ATOM 762 N N . ALA A 1 101 ? -13.687 18.394 32.465 1.00 86.06 101 ALA A N 1
ATOM 763 C CA . ALA A 1 101 ? -12.233 18.524 32.472 1.00 86.06 101 ALA A CA 1
ATOM 764 C C . ALA A 1 101 ? -11.530 17.158 32.410 1.00 86.06 101 ALA A C 1
ATOM 766 O O . ALA A 1 101 ? -10.537 17.013 31.700 1.00 86.06 101 ALA A O 1
ATOM 767 N N . TRP A 1 102 ? -12.057 16.152 33.119 1.00 89.12 102 TRP A N 1
ATOM 768 C CA . TRP A 1 102 ? -11.560 14.778 33.019 1.00 89.12 102 TRP A CA 1
ATOM 769 C C . TRP A 1 102 ? -11.787 14.196 31.618 1.00 89.12 102 TRP A C 1
ATOM 771 O O . TRP A 1 102 ? -10.871 13.606 31.053 1.00 89.12 102 TRP A O 1
ATOM 781 N N . PHE A 1 103 ? -12.969 14.399 31.028 1.00 84.06 103 PHE A N 1
ATOM 782 C CA . PHE A 1 103 ? -13.266 13.948 29.668 1.00 84.06 103 PHE A CA 1
ATOM 783 C C . PHE A 1 103 ? -12.285 14.560 28.664 1.00 84.06 103 PHE A C 1
ATOM 785 O O . PHE A 1 103 ? -11.640 13.833 27.914 1.00 84.06 103 PHE A O 1
ATOM 792 N N . ASP A 1 104 ? -12.103 15.881 28.703 1.00 80.94 104 ASP A N 1
ATOM 793 C CA . ASP A 1 104 ? -11.194 16.589 27.802 1.00 80.94 104 ASP A CA 1
ATOM 794 C C . ASP A 1 104 ? -9.744 16.097 27.960 1.00 80.94 104 ASP A C 1
ATOM 796 O O . ASP A 1 104 ? -9.017 16.005 26.970 1.00 80.94 104 ASP A O 1
ATOM 800 N N . SER A 1 105 ? -9.326 15.701 29.172 1.00 80.75 105 SER A N 1
ATOM 801 C CA . SER A 1 105 ? -7.996 15.119 29.393 1.00 80.75 105 SER A CA 1
ATOM 802 C C . SER A 1 105 ? -7.832 13.709 28.817 1.00 80.75 105 SER A C 1
ATOM 804 O O . SER A 1 105 ? -6.704 13.307 28.547 1.00 80.75 105 SER A O 1
ATOM 806 N N . GLN A 1 106 ? -8.924 12.957 28.625 1.00 76.69 106 GLN A N 1
ATOM 807 C CA . GLN A 1 106 ? -8.893 11.659 27.934 1.00 76.69 106 GLN A CA 1
ATOM 808 C C . GLN A 1 106 ? -8.869 11.810 26.403 1.00 76.69 106 GLN A C 1
ATOM 810 O O . GLN A 1 106 ? -8.489 10.880 25.697 1.00 76.69 106 GLN A O 1
ATOM 815 N N . MET A 1 107 ? -9.240 12.978 25.867 1.00 71.38 107 MET A N 1
ATOM 816 C CA . MET A 1 107 ? -9.346 13.239 24.424 1.00 71.38 107 MET A CA 1
ATOM 817 C C . MET A 1 107 ? -8.022 13.722 23.802 1.00 71.38 107 MET A C 1
ATOM 819 O O . MET A 1 107 ? -7.999 14.620 22.956 1.00 71.38 107 MET A O 1
ATOM 823 N N . VAL A 1 108 ? -6.902 13.118 24.210 1.00 63.03 108 VAL A N 1
ATOM 824 C CA . VAL A 1 108 ? -5.558 13.407 23.685 1.00 63.03 108 VAL A CA 1
ATOM 825 C C . VAL A 1 108 ? -5.062 12.193 22.897 1.00 63.03 108 VAL A C 1
ATOM 827 O O . VAL A 1 108 ? -5.078 11.073 23.399 1.00 63.03 108 VAL A O 1
ATOM 830 N N . SER A 1 109 ? -4.639 12.399 21.647 1.00 60.62 109 SER A N 1
ATOM 831 C CA . SER A 1 109 ? -4.051 11.336 20.818 1.00 60.62 109 SER A CA 1
ATOM 832 C C . SER A 1 109 ? -2.706 10.871 21.398 1.00 60.62 109 SER A C 1
ATOM 834 O O . SER A 1 109 ? -2.039 11.614 22.119 1.00 60.62 109 SER A O 1
ATOM 836 N N . ASN A 1 110 ? -2.261 9.661 21.038 1.00 51.59 110 ASN A N 1
ATOM 837 C CA . ASN A 1 110 ? -0.986 9.070 21.479 1.00 51.59 110 ASN A CA 1
ATOM 838 C C . ASN A 1 110 ? 0.260 9.928 21.162 1.00 51.59 110 ASN A C 1
ATOM 840 O O . ASN A 1 110 ? 1.326 9.685 21.722 1.00 51.59 110 ASN A O 1
ATOM 844 N N . ASP A 1 111 ? 0.149 10.915 20.271 1.00 57.12 111 ASP A N 1
ATOM 845 C CA . ASP A 1 111 ? 1.208 11.860 19.897 1.00 57.12 111 ASP A CA 1
ATOM 846 C C . ASP A 1 111 ? 1.102 13.233 20.596 1.00 57.12 111 ASP A C 1
ATOM 848 O O . ASP A 1 111 ? 1.880 14.142 20.299 1.00 57.12 111 ASP A O 1
ATOM 852 N N . GLY A 1 112 ? 0.156 13.404 21.526 1.00 55.34 112 GLY A N 1
ATOM 853 C CA . GLY A 1 112 ? -0.033 14.641 22.288 1.00 55.34 112 GLY A CA 1
ATOM 854 C C . GLY A 1 112 ? -0.769 15.755 21.534 1.00 55.34 112 GLY A C 1
ATOM 855 O O . GLY A 1 112 ? -0.847 16.875 22.041 1.00 55.34 112 GLY A O 1
ATOM 856 N N . LYS A 1 113 ? -1.311 15.480 20.338 1.00 56.28 113 LYS A N 1
ATOM 857 C CA . LYS A 1 113 ? -2.145 16.421 19.572 1.00 56.28 113 LYS A CA 1
ATOM 858 C C . LYS A 1 113 ? -3.638 16.127 19.752 1.00 56.28 113 LYS A C 1
ATOM 860 O O . LYS A 1 113 ? -4.040 15.043 20.176 1.00 56.28 113 LYS A O 1
ATOM 865 N N . SER A 1 114 ? -4.485 17.109 19.439 1.00 54.38 114 SER A N 1
ATOM 866 C CA . SER A 1 114 ? -5.941 16.971 19.529 1.00 54.38 114 SER A CA 1
ATOM 867 C C . SER A 1 114 ? -6.478 15.980 18.487 1.00 54.38 114 SER A C 1
ATOM 869 O O . SER A 1 114 ? -6.663 16.335 17.326 1.00 54.38 114 SER A O 1
ATOM 871 N N . GLY A 1 115 ? -6.744 14.756 18.942 1.00 59.19 115 GLY A N 1
ATOM 872 C CA . GLY A 1 115 ? -7.806 13.833 18.521 1.00 59.19 115 GLY A CA 1
ATOM 873 C C . GLY A 1 115 ? -7.818 13.242 17.108 1.00 59.19 115 GLY A C 1
ATOM 874 O O . GLY A 1 115 ? -8.130 12.063 16.977 1.00 59.19 115 GLY A O 1
ATOM 875 N N . PHE A 1 116 ? -7.529 14.000 16.049 1.00 60.44 116 PHE A N 1
ATOM 876 C CA . PHE A 1 116 ? -7.791 13.541 14.682 1.00 60.44 116 PHE A CA 1
ATOM 877 C C . PHE A 1 116 ? -6.755 14.065 13.692 1.00 60.44 116 PHE A C 1
ATOM 879 O O . PHE A 1 116 ? -6.530 15.270 13.594 1.00 60.44 116 PHE A O 1
ATOM 886 N N . LEU A 1 117 ? -6.173 13.147 12.916 1.00 62.53 117 LEU A N 1
ATOM 887 C CA . LEU A 1 117 ? -5.406 13.499 11.725 1.00 62.53 117 LEU A CA 1
ATOM 888 C C . LEU A 1 117 ? -6.341 14.164 10.710 1.00 62.53 117 LEU A C 1
ATOM 890 O O . LEU A 1 117 ? -7.461 13.701 10.470 1.00 62.53 117 LEU A O 1
ATOM 894 N N . THR A 1 118 ? -5.871 15.220 10.058 1.00 66.38 118 THR A N 1
ATOM 895 C CA . THR A 1 118 ? -6.491 15.695 8.820 1.00 66.38 118 THR A CA 1
ATOM 896 C C . THR A 1 118 ? -6.396 14.612 7.742 1.00 66.38 118 T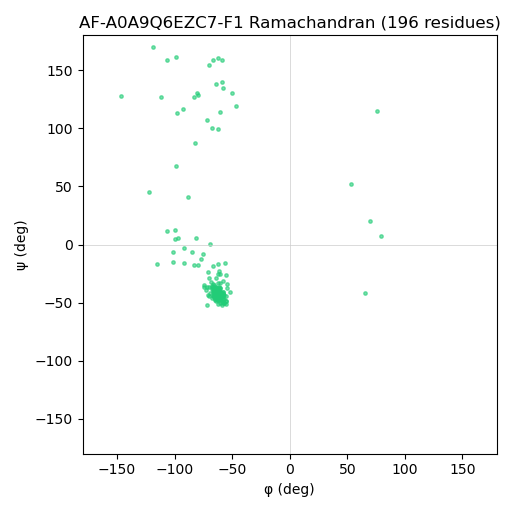HR A C 1
ATOM 898 O O . THR A 1 118 ? -5.546 13.723 7.800 1.00 66.38 118 THR A O 1
ATOM 901 N N . ARG A 1 119 ? -7.235 14.694 6.700 1.00 59.78 119 ARG A N 1
ATOM 902 C CA . ARG A 1 119 ? -7.155 13.773 5.552 1.00 59.78 119 ARG A CA 1
ATOM 903 C C . ARG A 1 119 ? -5.736 13.700 4.971 1.00 59.78 119 ARG A C 1
ATOM 905 O O . ARG A 1 119 ? -5.283 12.614 4.638 1.00 59.78 119 ARG A O 1
ATOM 912 N N . ALA A 1 120 ? -5.053 14.840 4.866 1.00 64.19 120 ALA A N 1
ATOM 913 C CA . ALA A 1 120 ? -3.692 14.907 4.344 1.00 64.19 120 ALA A CA 1
ATOM 914 C C . ALA A 1 120 ? -2.690 14.184 5.260 1.00 64.19 120 ALA A C 1
ATOM 916 O O . ALA A 1 120 ? -1.902 13.378 4.778 1.00 64.19 120 ALA A O 1
ATOM 917 N N . GLU A 1 121 ? -2.766 14.407 6.575 1.00 70.62 121 GLU A N 1
ATOM 918 C CA . GLU A 1 121 ? -1.902 13.725 7.549 1.00 70.62 121 GLU A CA 1
ATOM 919 C C . GLU A 1 121 ? -2.172 12.212 7.599 1.00 70.62 121 GLU A C 1
ATOM 921 O O . GLU A 1 121 ? -1.240 11.419 7.715 1.00 70.62 121 GLU A O 1
ATOM 926 N N . ALA A 1 122 ? -3.434 11.792 7.459 1.00 69.44 122 ALA A N 1
ATOM 927 C CA . ALA A 1 122 ? -3.797 10.381 7.362 1.00 69.44 122 ALA A CA 1
ATOM 928 C C . ALA A 1 122 ? -3.262 9.741 6.070 1.00 69.44 122 ALA A C 1
ATOM 930 O O . ALA A 1 122 ? -2.696 8.650 6.114 1.00 69.44 122 ALA A O 1
ATOM 931 N N . GLU A 1 123 ? -3.393 10.418 4.924 1.00 65.75 123 GLU A N 1
ATOM 932 C CA . GLU A 1 123 ? -2.838 9.950 3.648 1.00 65.75 123 GLU A CA 1
ATOM 933 C C . GLU A 1 123 ? -1.304 9.836 3.704 1.00 65.75 123 GLU A C 1
ATOM 935 O O . GLU A 1 123 ? -0.750 8.841 3.237 1.00 65.75 123 GLU A O 1
ATOM 940 N N . GLU A 1 124 ? -0.611 10.805 4.309 1.00 74.50 124 GLU A N 1
ATOM 941 C CA . GLU A 1 124 ? 0.843 10.756 4.503 1.00 74.50 124 GLU A CA 1
ATOM 942 C C . GLU A 1 124 ? 1.259 9.593 5.416 1.00 74.50 124 GLU A C 1
ATOM 944 O O . GLU A 1 124 ? 2.166 8.828 5.076 1.00 74.50 124 GLU A O 1
ATOM 949 N N . ALA A 1 125 ? 0.567 9.407 6.544 1.00 74.75 125 ALA A N 1
ATOM 950 C CA . ALA A 1 125 ? 0.835 8.309 7.468 1.00 74.75 125 ALA A CA 1
ATOM 951 C C . ALA A 1 125 ? 0.631 6.934 6.807 1.00 74.75 125 ALA A C 1
ATOM 953 O O . ALA A 1 125 ? 1.448 6.031 7.003 1.00 74.75 125 ALA A O 1
ATOM 954 N N . ILE A 1 126 ? -0.415 6.786 5.984 1.00 73.38 126 ILE A N 1
ATOM 955 C CA . ILE A 1 126 ? -0.686 5.553 5.231 1.00 73.38 126 ILE A CA 1
ATOM 956 C C . ILE A 1 126 ? 0.420 5.288 4.207 1.00 73.38 126 ILE A C 1
ATOM 958 O O . ILE A 1 126 ? 0.931 4.172 4.153 1.00 73.38 126 ILE A O 1
ATOM 962 N N . ARG A 1 127 ? 0.838 6.297 3.431 1.00 69.44 127 ARG A N 1
ATOM 963 C CA . ARG A 1 127 ? 1.943 6.144 2.464 1.00 69.44 127 ARG A CA 1
ATOM 964 C C . ARG A 1 127 ? 3.228 5.699 3.148 1.00 69.44 127 ARG A C 1
ATOM 966 O O . ARG A 1 127 ? 3.869 4.752 2.710 1.00 69.44 127 ARG A O 1
ATOM 973 N N . LYS A 1 128 ? 3.555 6.306 4.291 1.00 77.38 128 LYS A N 1
ATOM 974 C CA . LYS A 1 128 ? 4.736 5.942 5.085 1.00 77.38 128 LYS A CA 1
ATOM 975 C C . LYS A 1 128 ? 4.696 4.497 5.601 1.00 77.38 128 LYS A C 1
ATOM 977 O O . LYS A 1 128 ? 5.748 3.915 5.852 1.00 77.38 128 LYS A O 1
ATOM 982 N N . ALA A 1 129 ? 3.504 3.921 5.749 1.00 75.50 129 ALA A N 1
ATOM 983 C CA . ALA A 1 129 ? 3.306 2.527 6.129 1.00 75.50 129 ALA A CA 1
ATOM 984 C C . ALA A 1 129 ? 3.358 1.542 4.942 1.00 75.50 129 ALA A C 1
ATOM 986 O O . ALA A 1 129 ? 3.333 0.337 5.186 1.00 75.50 129 ALA A O 1
ATOM 987 N N . CYS A 1 130 ? 3.446 2.031 3.694 1.00 79.50 130 CYS A N 1
ATOM 988 C CA . CYS A 1 130 ? 3.442 1.217 2.469 1.00 79.50 130 CYS A CA 1
ATOM 989 C C . CYS A 1 130 ? 4.701 1.398 1.571 1.00 79.50 130 CYS A C 1
ATOM 991 O O . CYS A 1 130 ? 4.562 1.552 0.350 1.00 79.50 130 CYS A O 1
ATOM 993 N N . PRO A 1 131 ? 5.937 1.413 2.118 1.00 79.69 131 PRO A N 1
ATOM 994 C CA . PRO A 1 131 ? 7.142 1.710 1.338 1.00 79.69 131 PRO A CA 1
ATOM 995 C C . PRO A 1 131 ? 7.450 0.688 0.229 1.00 79.69 131 PRO A C 1
ATOM 997 O O . PRO A 1 131 ? 8.054 1.050 -0.781 1.00 79.69 131 PRO A O 1
ATOM 1000 N N . ALA A 1 132 ? 7.061 -0.582 0.382 1.00 81.62 132 ALA A N 1
ATOM 1001 C CA . ALA A 1 132 ? 7.283 -1.605 -0.640 1.00 81.62 132 ALA A CA 1
ATOM 1002 C C . ALA A 1 132 ? 6.343 -1.412 -1.838 1.00 81.62 132 ALA A C 1
ATOM 1004 O O . ALA A 1 132 ? 6.779 -1.551 -2.982 1.00 81.62 132 ALA A O 1
ATOM 1005 N N . THR A 1 133 ? 5.084 -1.043 -1.594 1.00 81.38 133 THR A N 1
ATOM 1006 C CA . THR A 1 133 ? 4.132 -0.685 -2.655 1.00 81.38 133 THR A CA 1
ATOM 1007 C C . THR A 1 133 ? 4.585 0.557 -3.426 1.00 81.38 133 THR A C 1
ATOM 1009 O O . THR A 1 133 ? 4.538 0.561 -4.658 1.00 81.38 133 THR A O 1
ATOM 1012 N N . ASP A 1 134 ? 5.075 1.588 -2.735 1.00 82.06 134 ASP A N 1
ATOM 1013 C CA . ASP A 1 134 ? 5.595 2.795 -3.390 1.00 82.06 134 ASP A CA 1
ATOM 1014 C C . ASP A 1 134 ? 6.826 2.485 -4.259 1.00 82.06 134 ASP A C 1
ATOM 1016 O O . ASP A 1 134 ? 6.891 2.915 -5.415 1.00 82.06 134 ASP A O 1
ATOM 1020 N N . ALA A 1 135 ? 7.764 1.675 -3.752 1.00 83.44 135 ALA A N 1
ATOM 1021 C CA . ALA A 1 135 ? 8.922 1.217 -4.521 1.00 83.44 135 ALA A CA 1
ATOM 1022 C C . ALA A 1 135 ? 8.511 0.391 -5.753 1.00 83.44 135 ALA A C 1
ATOM 1024 O O . ALA A 1 135 ? 9.045 0.592 -6.844 1.00 83.44 135 ALA A O 1
ATOM 1025 N N . TYR A 1 136 ? 7.519 -0.492 -5.609 1.00 83.00 136 TYR A N 1
ATOM 1026 C CA . TYR A 1 136 ? 6.987 -1.284 -6.718 1.00 83.00 136 TYR A CA 1
ATOM 1027 C C . TYR A 1 136 ? 6.363 -0.403 -7.814 1.00 83.00 136 TYR A C 1
ATOM 1029 O O . TYR A 1 136 ? 6.658 -0.571 -8.998 1.00 83.00 136 TYR A O 1
ATOM 1037 N N . LEU A 1 137 ? 5.554 0.595 -7.438 1.00 85.44 137 LEU A N 1
ATOM 1038 C CA . LEU A 1 137 ? 4.977 1.554 -8.386 1.00 85.44 137 LEU A CA 1
ATOM 1039 C C . LEU A 1 137 ? 6.047 2.396 -9.092 1.00 85.44 137 LEU A C 1
ATOM 1041 O O . LEU A 1 137 ? 5.896 2.710 -10.275 1.00 85.44 137 LEU A O 1
ATOM 1045 N N . ALA A 1 138 ? 7.114 2.776 -8.388 1.00 87.62 138 ALA A N 1
ATOM 1046 C CA . ALA A 1 138 ? 8.243 3.483 -8.985 1.00 87.62 138 ALA A CA 1
ATOM 1047 C C . ALA A 1 138 ? 8.990 2.602 -10.003 1.00 87.62 138 ALA A C 1
ATOM 1049 O O . ALA A 1 138 ? 9.306 3.076 -11.095 1.00 87.62 138 ALA A O 1
ATOM 1050 N N . GLY A 1 139 ? 9.162 1.311 -9.696 1.00 87.69 139 GLY A N 1
ATOM 1051 C CA . GLY A 1 139 ? 9.689 0.307 -10.622 1.00 87.69 139 GLY A CA 1
ATOM 1052 C C . GLY A 1 139 ? 8.870 0.204 -11.910 1.00 87.69 139 GLY A C 1
ATOM 1053 O O . GLY A 1 139 ? 9.424 0.367 -12.991 1.00 87.69 139 GLY A O 1
ATOM 1054 N N . ILE A 1 140 ? 7.540 0.071 -11.808 1.00 89.25 140 ILE A N 1
ATOM 1055 C CA . ILE A 1 140 ? 6.649 0.034 -12.986 1.00 89.25 140 ILE A CA 1
ATOM 1056 C C . ILE A 1 140 ? 6.810 1.286 -13.856 1.00 89.25 140 ILE A C 1
ATOM 1058 O O . ILE A 1 140 ? 6.847 1.193 -15.082 1.00 89.25 140 ILE A O 1
ATOM 1062 N N . LYS A 1 141 ? 6.894 2.472 -13.240 1.00 91.69 141 LYS A N 1
ATOM 1063 C CA . LYS A 1 141 ? 7.087 3.726 -13.985 1.00 91.69 141 LYS A CA 1
ATOM 1064 C C . LYS A 1 141 ? 8.423 3.735 -14.730 1.00 91.69 141 LYS A C 1
ATOM 1066 O O . LYS A 1 141 ? 8.455 4.134 -15.890 1.00 91.69 141 LYS A O 1
ATOM 1071 N N . ALA A 1 142 ? 9.496 3.278 -14.089 1.00 93.19 142 ALA A N 1
ATOM 1072 C CA . ALA A 1 142 ? 10.810 3.159 -14.714 1.00 93.19 142 ALA A CA 1
ATOM 1073 C C . ALA A 1 142 ? 10.820 2.145 -15.870 1.00 93.19 142 ALA A C 1
ATOM 1075 O O . ALA A 1 142 ? 11.389 2.412 -16.930 1.00 93.19 142 ALA A O 1
ATOM 1076 N N . ASP A 1 143 ? 10.149 1.007 -15.696 1.00 91.19 143 ASP A N 1
ATOM 1077 C CA . ASP A 1 143 ? 10.026 -0.024 -16.728 1.00 91.19 143 ASP A CA 1
ATOM 1078 C C . ASP A 1 143 ? 9.229 0.487 -17.931 1.00 91.19 143 ASP A C 1
ATOM 1080 O O . ASP A 1 143 ? 9.618 0.252 -19.072 1.00 91.19 143 ASP A O 1
ATOM 1084 N N . ALA A 1 144 ? 8.160 1.253 -17.696 1.00 94.00 144 ALA A N 1
ATOM 1085 C CA . ALA A 1 144 ? 7.381 1.879 -18.760 1.00 94.00 144 ALA A CA 1
ATOM 1086 C C . ALA A 1 144 ? 8.202 2.903 -19.564 1.00 94.00 144 ALA A C 1
ATOM 1088 O O . ALA A 1 144 ? 8.070 2.959 -20.788 1.00 94.00 144 ALA A O 1
ATOM 1089 N N . ILE A 1 145 ? 9.060 3.688 -18.899 1.00 94.81 145 ILE A N 1
ATOM 1090 C CA . ILE A 1 145 ? 9.996 4.601 -19.574 1.00 94.81 145 ILE A CA 1
ATOM 1091 C C . ILE A 1 145 ? 10.969 3.796 -20.434 1.00 94.81 145 ILE A C 1
ATOM 1093 O O . ILE A 1 145 ? 11.073 4.060 -21.627 1.00 94.81 145 ILE A O 1
ATOM 1097 N N . THR A 1 146 ? 11.609 2.778 -19.853 1.00 94.00 146 THR A N 1
ATOM 1098 C CA . THR A 1 146 ? 12.585 1.927 -20.552 1.00 94.00 146 THR A CA 1
ATOM 1099 C C . THR A 1 146 ? 11.959 1.278 -21.790 1.00 94.00 146 THR A C 1
ATOM 1101 O O . THR A 1 146 ? 12.462 1.442 -22.893 1.00 94.00 146 THR A O 1
ATOM 1104 N N . ALA A 1 147 ? 10.787 0.652 -21.644 1.00 93.69 147 ALA A N 1
ATOM 1105 C CA . ALA A 1 147 ? 10.077 0.021 -22.755 1.00 93.69 147 ALA A CA 1
ATOM 1106 C C . ALA A 1 147 ? 9.666 1.020 -23.852 1.00 93.69 147 ALA A C 1
ATOM 1108 O O . ALA A 1 147 ? 9.636 0.670 -25.032 1.00 93.69 147 ALA A O 1
ATOM 1109 N N . SER A 1 148 ? 9.341 2.263 -23.479 1.00 94.44 148 SER A N 1
ATOM 1110 C CA . SER A 1 148 ? 9.003 3.315 -24.444 1.00 94.44 148 SER A CA 1
ATOM 1111 C C . SER A 1 148 ? 10.230 3.799 -25.217 1.00 94.44 148 SER A C 1
ATOM 1113 O O . SER A 1 148 ? 10.110 4.088 -26.406 1.00 94.44 148 SER A O 1
ATOM 1115 N N . LEU A 1 149 ? 11.394 3.876 -24.563 1.00 94.88 149 LEU A N 1
ATOM 1116 C CA . LEU A 1 149 ? 12.664 4.220 -25.204 1.00 94.88 149 LEU A CA 1
ATOM 1117 C C . LEU A 1 149 ? 13.105 3.111 -26.163 1.00 94.88 149 LEU A C 1
ATOM 1119 O O . LEU A 1 149 ? 13.399 3.407 -27.319 1.00 94.88 149 LEU A O 1
ATOM 1123 N N . ASP A 1 150 ? 13.029 1.850 -25.730 1.00 92.75 150 ASP A N 1
ATOM 1124 C CA . ASP A 1 150 ? 13.340 0.684 -26.564 1.00 92.75 150 ASP A CA 1
ATOM 1125 C C . ASP A 1 150 ? 12.453 0.636 -27.817 1.00 92.75 150 ASP A C 1
ATOM 1127 O O . ASP A 1 150 ? 12.934 0.415 -28.924 1.00 92.75 150 ASP A O 1
ATOM 1131 N N . ALA A 1 151 ? 11.151 0.907 -27.676 1.00 93.25 151 ALA A N 1
ATOM 1132 C CA . ALA A 1 151 ? 10.225 0.958 -28.809 1.00 93.25 151 ALA A CA 1
ATOM 1133 C C . ALA A 1 151 ? 10.500 2.122 -29.783 1.00 93.25 151 ALA A C 1
ATOM 1135 O O . ALA A 1 151 ? 10.013 2.103 -30.914 1.00 93.25 151 ALA A O 1
ATOM 1136 N N . CYS A 1 152 ? 11.249 3.138 -29.348 1.00 91.75 152 CYS A N 1
ATOM 1137 C CA . CYS A 1 152 ? 11.608 4.314 -30.137 1.00 91.75 152 CYS A CA 1
ATOM 1138 C C . CYS A 1 152 ? 13.080 4.306 -30.592 1.00 91.75 152 CYS A C 1
ATOM 1140 O O . CYS A 1 152 ? 13.549 5.333 -31.085 1.00 91.75 152 CYS A O 1
ATOM 1142 N N . SER A 1 153 ? 13.807 3.190 -30.459 1.00 92.12 153 SER A N 1
ATOM 1143 C CA . SER A 1 153 ? 15.258 3.135 -30.700 1.00 92.12 153 SER A CA 1
ATOM 1144 C C . SER A 1 153 ? 15.674 3.577 -32.105 1.00 92.12 153 SER A C 1
ATOM 1146 O O . SER A 1 153 ? 16.718 4.201 -32.260 1.00 92.12 153 SER A O 1
ATOM 1148 N N . ASP A 1 154 ? 14.834 3.352 -33.119 1.00 92.06 154 ASP A N 1
ATOM 1149 C CA . ASP A 1 154 ? 15.084 3.786 -34.502 1.00 92.06 154 ASP A CA 1
ATOM 1150 C C . ASP A 1 154 ? 15.343 5.297 -34.634 1.00 92.06 154 ASP A C 1
ATOM 1152 O O . ASP A 1 154 ? 15.971 5.740 -35.590 1.00 92.06 154 ASP A O 1
ATOM 1156 N N . TYR A 1 155 ? 14.829 6.119 -33.711 1.00 90.62 155 TYR A N 1
ATOM 1157 C CA . TYR A 1 155 ? 15.066 7.567 -33.722 1.00 90.62 155 TYR A CA 1
ATOM 1158 C C . TYR A 1 155 ? 16.472 7.956 -33.247 1.00 90.62 155 TYR A C 1
ATOM 1160 O O . TYR A 1 155 ? 16.844 9.126 -33.345 1.00 90.62 155 TYR A O 1
ATOM 1168 N N . LEU A 1 156 ? 17.244 6.995 -32.738 1.00 93.00 156 LEU A N 1
ATOM 1169 C CA . LEU A 1 156 ? 18.646 7.160 -32.364 1.00 93.00 156 LEU A CA 1
ATOM 1170 C C . LEU A 1 156 ? 19.586 6.804 -33.525 1.00 93.00 156 LEU A C 1
ATOM 1172 O O . LEU A 1 156 ? 20.755 7.183 -33.505 1.00 93.00 156 LEU A O 1
ATOM 1176 N N . GLU A 1 157 ? 19.085 6.113 -34.553 1.00 94.69 157 GLU A N 1
ATOM 1177 C CA . GLU A 1 157 ? 19.871 5.688 -35.710 1.00 94.69 157 GLU A CA 1
ATOM 1178 C C . GLU A 1 157 ? 19.794 6.720 -36.841 1.00 94.69 157 GLU A C 1
ATOM 1180 O O . GLU A 1 157 ? 18.732 6.975 -37.412 1.00 94.69 157 GLU A O 1
ATOM 1185 N N . THR A 1 158 ? 20.941 7.315 -37.186 1.00 94.69 158 THR A N 1
ATOM 1186 C CA . THR A 1 158 ? 21.021 8.387 -38.195 1.00 94.69 158 THR A CA 1
ATOM 1187 C C . THR A 1 158 ? 20.470 7.943 -39.546 1.00 94.69 158 THR A C 1
ATOM 1189 O O . THR A 1 158 ? 19.715 8.696 -40.158 1.00 94.69 158 THR A O 1
ATOM 1192 N N . ASP A 1 159 ? 20.764 6.711 -39.970 1.00 95.06 159 ASP A N 1
ATOM 1193 C CA . ASP A 1 159 ? 20.274 6.157 -41.237 1.00 95.06 159 ASP A CA 1
ATOM 1194 C C . ASP A 1 159 ? 18.747 5.984 -41.224 1.00 95.06 159 ASP A C 1
ATOM 1196 O O . ASP A 1 159 ? 18.063 6.418 -42.151 1.00 95.06 159 ASP A O 1
ATOM 1200 N N . CYS A 1 160 ? 18.179 5.453 -40.135 1.00 94.12 160 CYS A N 1
ATOM 1201 C CA . CYS A 1 160 ? 16.729 5.326 -39.988 1.00 94.12 160 CYS A CA 1
ATOM 1202 C C . CYS A 1 160 ? 16.022 6.684 -39.984 1.00 94.12 160 CYS A C 1
ATOM 1204 O O . CYS A 1 160 ? 14.951 6.822 -40.577 1.00 94.12 160 CYS A O 1
ATOM 1206 N N . VAL A 1 161 ? 16.596 7.692 -39.323 1.00 94.50 161 VAL A N 1
ATOM 1207 C CA . VAL A 1 161 ? 16.034 9.050 -39.274 1.00 94.50 161 VAL A CA 1
ATOM 1208 C C . VAL A 1 161 ? 16.127 9.743 -40.632 1.00 94.50 161 VAL A C 1
ATOM 1210 O O . VAL A 1 161 ? 15.162 10.392 -41.043 1.00 94.50 161 VAL A O 1
ATOM 1213 N N . MET A 1 162 ? 17.252 9.587 -41.332 1.00 96.44 162 MET A N 1
ATOM 1214 C CA . MET A 1 162 ? 17.465 10.113 -42.680 1.00 96.44 162 MET A CA 1
ATOM 1215 C C . MET A 1 162 ? 16.414 9.562 -43.650 1.00 96.44 162 MET A C 1
ATOM 1217 O O . MET A 1 162 ? 15.704 10.345 -44.281 1.00 96.44 162 MET A O 1
ATOM 1221 N N . ASP A 1 163 ? 16.250 8.236 -43.692 1.00 95.75 163 ASP A N 1
ATOM 1222 C CA . ASP A 1 163 ? 15.298 7.558 -44.578 1.00 95.75 163 ASP A CA 1
ATOM 1223 C C . ASP A 1 163 ? 13.839 7.875 -44.218 1.00 95.75 163 ASP A C 1
ATOM 1225 O O . ASP A 1 163 ? 12.990 8.055 -45.092 1.00 95.75 163 ASP A O 1
ATOM 1229 N N . ARG A 1 164 ? 13.522 7.960 -42.920 1.00 94.44 164 ARG A N 1
ATOM 1230 C CA . ARG A 1 164 ? 12.156 8.209 -42.432 1.00 94.44 164 ARG A CA 1
ATOM 1231 C C . ARG A 1 164 ? 11.672 9.628 -42.708 1.00 94.44 164 ARG A C 1
ATOM 1233 O O . ARG A 1 164 ? 10.478 9.819 -42.936 1.00 94.44 164 ARG A O 1
ATOM 1240 N N . LEU A 1 165 ? 12.564 10.612 -42.610 1.00 93.38 165 LEU A N 1
ATOM 1241 C CA . LEU A 1 165 ? 12.223 12.031 -42.744 1.00 93.38 165 LEU A CA 1
ATOM 1242 C C . LEU A 1 165 ? 12.580 12.618 -44.116 1.00 93.38 165 LEU A C 1
ATOM 1244 O O . LEU A 1 165 ? 12.209 13.762 -44.365 1.00 93.38 165 LEU A O 1
ATOM 1248 N N . ASP A 1 166 ? 13.259 11.854 -44.979 1.00 96.06 166 ASP A N 1
ATOM 1249 C CA . ASP A 1 166 ? 13.746 12.289 -46.297 1.00 96.06 166 ASP A CA 1
ATOM 1250 C C . ASP A 1 166 ? 14.593 13.574 -46.201 1.00 96.06 166 ASP A C 1
ATOM 1252 O O . ASP A 1 166 ? 14.330 14.601 -46.831 1.00 96.06 166 ASP A O 1
ATOM 1256 N N . ILE A 1 167 ? 15.597 13.537 -45.322 1.00 96.50 167 ILE A N 1
ATOM 1257 C CA . ILE A 1 167 ? 16.504 14.660 -45.035 1.00 96.50 167 ILE A CA 1
ATOM 1258 C C . ILE A 1 167 ? 17.954 14.299 -45.362 1.00 96.50 167 ILE A C 1
ATOM 1260 O O . ILE A 1 167 ? 18.281 13.147 -45.622 1.00 96.50 167 ILE A O 1
ATOM 1264 N N . SER A 1 168 ? 18.854 15.286 -45.352 1.00 97.19 168 SER A N 1
ATOM 1265 C CA . SER A 1 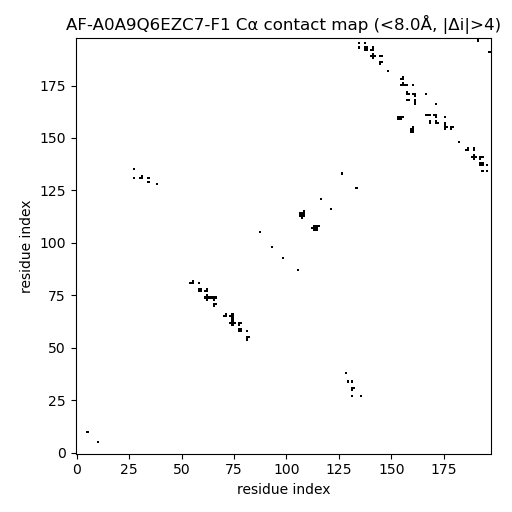168 ? 20.282 15.010 -45.524 1.00 97.19 168 SER A CA 1
ATOM 1266 C C . SER A 1 168 ? 20.869 14.302 -44.299 1.00 97.19 168 SER A C 1
ATOM 1268 O O . SER A 1 168 ? 20.405 14.491 -43.175 1.00 97.19 168 SER A O 1
ATOM 1270 N N . TYR A 1 169 ? 21.949 13.549 -44.510 1.00 96.00 169 TYR A N 1
ATOM 1271 C CA . TYR A 1 169 ? 22.676 12.877 -43.432 1.00 96.00 169 TYR A CA 1
ATOM 1272 C C . TYR A 1 169 ? 23.131 13.852 -42.330 1.00 96.00 169 TYR A C 1
ATOM 1274 O O . TYR A 1 169 ? 22.931 13.580 -41.154 1.00 96.00 169 TYR A O 1
ATOM 1282 N N . GLU A 1 170 ? 23.671 15.023 -42.695 1.00 95.81 170 GLU A N 1
ATOM 1283 C CA . GLU A 1 170 ? 24.129 16.040 -41.725 1.00 95.81 170 GLU A CA 1
ATOM 1284 C C . GLU A 1 170 ? 22.979 16.565 -40.845 1.00 95.81 170 GLU A C 1
ATOM 1286 O O . GLU A 1 170 ? 23.141 16.842 -39.657 1.00 95.81 170 GLU A O 1
ATOM 1291 N N . GLU A 1 171 ? 21.793 16.713 -41.432 1.00 95.44 171 GLU A N 1
ATOM 1292 C CA . GLU A 1 171 ? 20.599 17.158 -40.725 1.00 95.44 171 GLU A CA 1
ATOM 1293 C C . GLU A 1 171 ? 20.029 16.030 -39.833 1.00 95.44 171 GLU A C 1
ATOM 1295 O O . GLU A 1 171 ? 19.569 16.297 -38.720 1.00 95.44 171 GLU A O 1
ATOM 1300 N N . ALA A 1 172 ? 20.091 14.773 -40.285 1.00 95.94 172 ALA A N 1
ATOM 1301 C CA . ALA A 1 172 ? 19.727 13.603 -39.488 1.00 95.94 172 ALA A CA 1
ATOM 1302 C C . ALA A 1 172 ? 20.671 13.414 -38.289 1.00 95.94 172 ALA A C 1
ATOM 1304 O O . ALA A 1 172 ? 20.193 13.226 -37.175 1.00 95.94 172 ALA A O 1
ATOM 1305 N N . GLU A 1 173 ? 21.983 13.568 -38.484 1.00 95.56 173 GLU A N 1
ATOM 1306 C CA . GLU A 1 173 ? 23.014 13.424 -37.446 1.00 95.56 173 GLU A CA 1
ATOM 1307 C C . GLU A 1 173 ? 22.839 14.434 -36.301 1.00 95.56 173 GLU A C 1
ATOM 1309 O O . GLU A 1 173 ? 22.959 14.094 -35.120 1.00 95.56 173 GLU A O 1
ATOM 1314 N N . LYS A 1 174 ? 22.483 15.685 -36.622 1.00 94.56 174 LYS A N 1
ATOM 1315 C CA . LYS A 1 174 ? 22.169 16.698 -35.599 1.00 94.56 174 LYS A CA 1
ATOM 1316 C C . LYS A 1 174 ? 20.935 16.313 -34.783 1.00 94.56 174 LYS A C 1
ATOM 1318 O O . LYS A 1 174 ? 20.905 16.539 -33.574 1.00 94.56 174 LYS A O 1
ATOM 1323 N N . ARG A 1 175 ? 19.914 15.736 -35.428 1.00 93.19 175 ARG A N 1
ATOM 1324 C CA . ARG A 1 175 ? 18.683 15.295 -34.752 1.00 93.19 175 ARG A CA 1
ATOM 1325 C C . ARG A 1 175 ? 18.916 14.067 -33.879 1.00 93.19 175 ARG A C 1
ATOM 1327 O O . ARG A 1 175 ? 18.428 14.054 -32.751 1.00 93.19 175 ARG A O 1
ATOM 1334 N N . THR A 1 176 ? 19.667 13.079 -34.360 1.00 95.00 176 THR A N 1
ATOM 1335 C CA . THR A 1 176 ? 19.988 11.880 -33.576 1.00 95.00 176 THR A CA 1
ATOM 1336 C C . THR A 1 176 ? 20.873 12.207 -32.386 1.00 95.00 176 THR A C 1
ATOM 1338 O O . THR A 1 176 ? 20.610 11.704 -31.301 1.00 95.00 176 THR A O 1
ATOM 1341 N N . SER A 1 177 ? 21.821 13.140 -32.524 1.00 94.12 177 SER A N 1
ATOM 1342 C CA . SER A 1 177 ? 22.635 13.616 -31.395 1.00 94.12 177 SER A CA 1
ATOM 1343 C C . SER A 1 177 ? 21.772 14.142 -30.236 1.00 94.12 177 SER A C 1
ATOM 1345 O O . SER A 1 177 ? 21.932 13.708 -29.099 1.00 94.12 177 SER A O 1
ATOM 1347 N N . GLY A 1 178 ? 20.792 15.011 -30.516 1.00 93.38 178 GLY A N 1
ATOM 1348 C CA . GLY A 1 178 ? 19.870 15.503 -29.483 1.00 93.38 178 GLY A CA 1
ATOM 1349 C C . GLY A 1 178 ? 18.915 14.428 -28.943 1.00 93.38 178 GLY A C 1
ATOM 1350 O O . GLY A 1 178 ? 18.552 14.456 -27.768 1.00 93.38 178 GLY A O 1
ATOM 1351 N N . ALA A 1 179 ? 18.515 13.463 -29.777 1.00 94.19 179 ALA A N 1
ATOM 1352 C CA . ALA A 1 179 ? 17.688 12.337 -29.347 1.00 94.19 179 ALA A CA 1
ATOM 1353 C C . ALA A 1 179 ? 18.442 11.395 -28.393 1.00 94.19 179 ALA A C 1
ATOM 1355 O O . ALA A 1 179 ? 17.843 10.922 -27.431 1.00 94.19 179 ALA A O 1
ATOM 1356 N N . ILE A 1 180 ? 19.743 11.179 -28.616 1.00 95.00 180 ILE A N 1
ATOM 1357 C CA . ILE A 1 180 ? 20.623 10.405 -27.728 1.00 95.00 180 ILE A CA 1
ATOM 1358 C C . ILE A 1 180 ? 20.760 11.103 -26.372 1.00 95.00 180 ILE A C 1
ATOM 1360 O O . ILE A 1 180 ? 20.535 10.476 -25.342 1.00 95.00 180 ILE A O 1
ATOM 1364 N N . GLU A 1 181 ? 21.030 12.413 -26.353 1.00 95.50 181 GLU A N 1
ATOM 1365 C CA . GLU A 1 181 ? 21.104 13.171 -25.093 1.00 95.50 181 GLU A CA 1
ATOM 1366 C C . GLU A 1 181 ? 19.795 13.085 -24.288 1.00 95.50 181 GLU A C 1
ATOM 1368 O O . GLU A 1 181 ? 19.811 12.892 -23.070 1.00 95.50 181 GLU A O 1
ATOM 1373 N N . PHE A 1 182 ? 18.644 13.197 -24.961 1.00 95.00 182 PHE A N 1
ATOM 1374 C CA . PHE A 1 182 ? 17.341 13.036 -24.317 1.00 95.00 182 PHE A CA 1
ATOM 1375 C C . PHE A 1 182 ? 17.104 11.603 -23.823 1.00 95.00 182 PHE A C 1
ATOM 1377 O O . PHE A 1 182 ? 16.611 11.417 -22.711 1.00 95.00 182 PHE A O 1
ATOM 1384 N N . HIS A 1 183 ? 17.450 10.600 -24.633 1.00 95.81 183 HIS A N 1
ATOM 1385 C CA . HIS A 1 183 ? 17.353 9.191 -24.266 1.00 95.81 183 HIS A CA 1
ATOM 1386 C C . HIS A 1 183 ? 18.126 8.909 -22.975 1.00 95.81 183 HIS A C 1
ATOM 1388 O O . HIS A 1 183 ? 17.549 8.383 -22.024 1.00 95.81 183 HIS A O 1
ATOM 1394 N N . ASP A 1 184 ? 19.388 9.328 -22.907 1.00 95.31 184 ASP A N 1
ATOM 1395 C CA . ASP A 1 184 ? 20.254 9.072 -21.757 1.00 95.31 184 ASP A CA 1
ATOM 1396 C C . ASP A 1 184 ? 19.721 9.754 -20.491 1.00 95.31 184 ASP A C 1
ATOM 1398 O O . ASP A 1 184 ? 19.628 9.125 -19.435 1.00 95.31 184 ASP A O 1
ATOM 1402 N N . ALA A 1 185 ? 19.242 10.997 -20.606 1.00 96.44 185 ALA A N 1
ATOM 1403 C CA . ALA A 1 185 ? 18.596 11.693 -19.494 1.00 96.44 185 ALA A CA 1
ATOM 1404 C C . ALA A 1 185 ? 17.339 10.958 -18.982 1.00 96.44 185 ALA A C 1
ATOM 1406 O O . ALA A 1 185 ? 17.074 10.928 -17.777 1.00 96.44 185 ALA A O 1
ATOM 1407 N N . MET A 1 186 ? 16.558 10.352 -19.881 1.00 96.31 186 MET A N 1
ATOM 1408 C CA . MET A 1 186 ? 15.362 9.589 -19.515 1.00 96.31 186 MET A CA 1
ATOM 1409 C C . MET A 1 186 ? 15.707 8.226 -18.898 1.00 96.31 186 MET A C 1
ATOM 1411 O O . MET A 1 186 ? 15.019 7.799 -17.966 1.00 96.31 186 MET A O 1
ATOM 1415 N N . VAL A 1 187 ? 16.779 7.569 -19.352 1.00 95.12 187 VAL A N 1
ATOM 1416 C CA . VAL A 1 187 ? 17.324 6.356 -18.716 1.00 95.12 187 VAL A CA 1
ATOM 1417 C C . VAL A 1 187 ? 17.790 6.661 -17.293 1.00 95.12 187 VAL A C 1
ATOM 1419 O O . VAL A 1 187 ? 17.424 5.946 -16.357 1.00 95.12 187 VAL A O 1
ATOM 1422 N N . ASP A 1 188 ? 18.529 7.753 -17.100 1.00 95.00 188 ASP A N 1
ATOM 1423 C CA . ASP A 1 188 ? 18.978 8.187 -15.775 1.00 95.00 188 ASP A CA 1
ATOM 1424 C C . ASP A 1 188 ? 17.798 8.483 -14.846 1.00 95.00 188 ASP A C 1
ATOM 1426 O O . ASP A 1 188 ? 17.782 8.048 -13.691 1.00 95.00 188 ASP A O 1
ATOM 1430 N N . PHE A 1 189 ? 16.765 9.160 -15.353 1.00 94.50 189 PHE A N 1
ATOM 1431 C CA . PHE A 1 189 ? 15.542 9.408 -14.595 1.00 94.50 189 PHE A CA 1
ATOM 1432 C C . PHE A 1 189 ? 14.829 8.104 -14.193 1.00 94.50 189 PHE A C 1
ATOM 1434 O O . PHE A 1 189 ? 14.407 7.958 -13.043 1.00 94.50 189 PHE A O 1
ATOM 1441 N N . ALA A 1 190 ? 14.734 7.122 -15.094 1.00 94.44 190 ALA A N 1
ATOM 1442 C CA . ALA A 1 190 ? 14.165 5.811 -14.780 1.00 94.44 190 ALA A CA 1
ATOM 1443 C C . ALA A 1 190 ? 14.971 5.075 -13.691 1.00 94.44 190 ALA A C 1
ATOM 1445 O O . ALA A 1 190 ? 14.384 4.476 -12.785 1.00 94.44 190 ALA A O 1
ATOM 1446 N N . ASN A 1 191 ? 16.303 5.165 -13.719 1.00 92.38 191 ASN A N 1
ATOM 1447 C CA . ASN A 1 191 ? 17.160 4.588 -12.680 1.00 92.38 191 ASN A CA 1
ATOM 1448 C C . ASN A 1 191 ? 16.946 5.267 -11.318 1.00 92.38 191 ASN A C 1
ATOM 1450 O O . ASN A 1 191 ? 16.784 4.578 -10.311 1.00 92.38 191 ASN A O 1
ATOM 1454 N N . GLN A 1 192 ? 16.831 6.598 -11.285 1.00 92.00 192 GLN A N 1
ATOM 1455 C CA . GLN A 1 192 ? 16.521 7.340 -10.057 1.00 92.00 192 GLN A CA 1
ATOM 1456 C C . GLN A 1 192 ? 15.165 6.941 -9.454 1.00 92.00 192 GLN A C 1
ATOM 1458 O O . GLN A 1 192 ? 15.039 6.837 -8.234 1.00 92.00 192 GLN A O 1
ATOM 1463 N N . LEU A 1 193 ? 14.151 6.676 -10.288 1.00 90.38 193 LEU A N 1
ATOM 1464 C CA . LEU A 1 193 ? 12.858 6.169 -9.815 1.00 90.38 193 LEU A CA 1
ATOM 1465 C C . LEU A 1 193 ? 12.998 4.802 -9.129 1.00 90.38 193 LEU A C 1
ATOM 1467 O O . LEU A 1 193 ? 12.386 4.591 -8.083 1.00 90.38 193 LEU A O 1
ATOM 1471 N N . ARG A 1 194 ? 13.814 3.891 -9.677 1.00 85.69 194 ARG A N 1
ATOM 1472 C CA . ARG A 1 194 ? 14.045 2.551 -9.099 1.00 85.69 194 ARG A CA 1
ATOM 1473 C C . ARG A 1 194 ? 14.787 2.597 -7.765 1.00 85.69 194 ARG A C 1
ATOM 1475 O O . ARG A 1 194 ? 14.511 1.781 -6.891 1.00 85.69 194 ARG A O 1
ATOM 1482 N N . GLU A 1 195 ? 15.717 3.534 -7.608 1.00 82.00 195 GLU A N 1
ATOM 1483 C CA . GLU A 1 195 ? 16.487 3.706 -6.369 1.00 82.00 195 GLU A CA 1
ATOM 1484 C C . GLU A 1 195 ? 15.686 4.397 -5.251 1.00 82.00 195 GLU A C 1
ATOM 1486 O O . GLU A 1 195 ? 16.095 4.353 -4.090 1.00 82.00 195 GLU A O 1
ATOM 1491 N N . GLY A 1 196 ? 14.527 4.979 -5.587 1.00 69.31 196 GLY A N 1
ATOM 1492 C CA . GLY A 1 196 ? 13.798 5.906 -4.730 1.00 69.31 196 GLY A CA 1
ATOM 1493 C C . GLY A 1 196 ? 14.506 7.259 -4.743 1.00 69.31 196 GLY A C 1
ATOM 1494 O O . GLY A 1 196 ? 15.647 7.361 -4.302 1.00 69.31 196 GLY A O 1
ATOM 1495 N N . ALA A 1 197 ? 13.848 8.288 -5.285 1.00 53.38 197 ALA A N 1
ATOM 1496 C CA . ALA A 1 197 ? 14.431 9.622 -5.443 1.00 53.38 197 ALA A CA 1
ATOM 1497 C C . ALA A 1 197 ? 15.144 10.083 -4.153 1.00 53.38 197 ALA A C 1
ATOM 1499 O O . ALA A 1 197 ? 14.516 10.150 -3.094 1.00 53.38 197 ALA A O 1
ATOM 1500 N N . LYS A 1 198 ? 16.455 1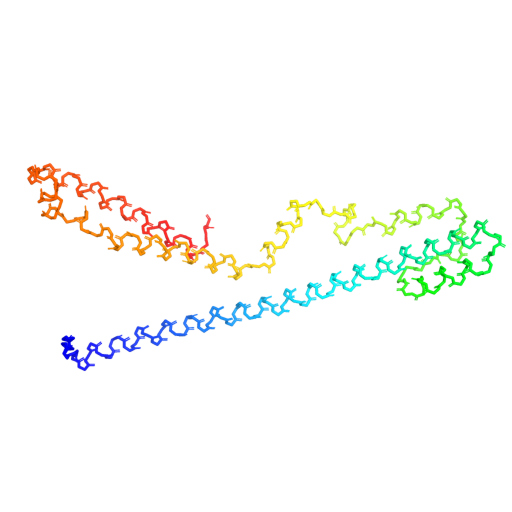0.345 -4.250 1.00 39.25 198 LYS A N 1
ATOM 1501 C CA . LYS A 1 198 ? 17.257 10.948 -3.175 1.00 39.25 198 LYS A CA 1
ATOM 1502 C C . LYS A 1 198 ? 16.870 12.401 -2.936 1.00 39.25 198 LYS A C 1
ATOM 1504 O O . LYS A 1 198 ? 16.566 13.094 -3.932 1.00 39.25 198 LYS A O 1
#

Mean predicted aligned error: 11.79 Å

Foldseek 3Di:
DDPPPDDPVSVVVVVVVVVVVVVVVVVLVVVQVVLVVVVVVVVVVVVVVVVLVVLQVVLCVQLVVCVVVVNNVSSCV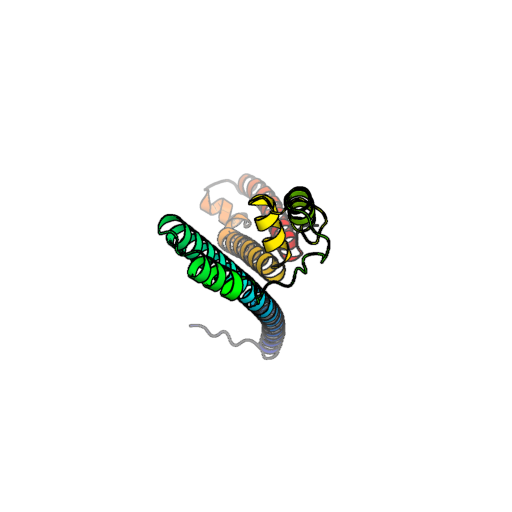SNCVSCVPPPDDDDPPDDPVNVVVSVVVVQADPVRDGNDDDPVRVVVVVVVSPVSVQLVVLLVVLVVLVVVCVVVVLLLDLVSQCVVVVDDSVVSVVRNVVVVVVSVVSNVVSVCSNVPPD